Protein AF-F7MCV3-F1 (afdb_monomer_lite)

Radius of gyration: 69.63 Å; chains: 1; bounding box: 134×43×170 Å

Foldseek 3Di:
DVVLVVLVVLLVVLVVQLVVCVVVVVLVSVLVSLQSNLLSCLVNVDDDDPVSLVVSLVSLVVDPQCSLVSQLSSCVNVVVLVSNVVSLVVQCVRDPDLVSVLSSLQSQLSSCVSVVVVVSNVVSVVVSVVSVVVVVVVVVVVVVVVVVVVVVVVVVVVVVVVVVVVVVVVVVVVVVVVVVVVVVVVVVVVVVVVVVVVVVVVVVVVVVVVVVVVVVVVVVVVVVVVVVVVVVVVVVLVVLLVVLVCVLPVDPDDPVVNVVSVVVNVVSVD

Structure (mmCIF, N/CA/C/O backbone):
data_AF-F7MCV3-F1
#
_entry.id   AF-F7MCV3-F1
#
loop_
_atom_site.group_PDB
_atom_site.id
_atom_site.type_symbol
_atom_site.label_atom_id
_atom_site.label_alt_id
_atom_site.label_comp_id
_atom_site.label_asym_id
_atom_site.label_entity_id
_atom_site.label_seq_id
_atom_site.pdbx_PDB_ins_code
_atom_site.Cartn_x
_atom_site.Cartn_y
_atom_site.Cartn_z
_atom_site.occupancy
_atom_site.B_iso_or_equiv
_atom_site.auth_seq_id
_atom_site.auth_comp_id
_atom_site.auth_asym_id
_atom_site.auth_atom_id
_atom_site.pdbx_PDB_model_num
ATOM 1 N N . THR A 1 1 ? -17.888 16.895 4.444 1.00 41.25 1 THR A N 1
ATOM 2 C CA . THR A 1 1 ? -18.968 16.218 3.682 1.00 41.25 1 THR A CA 1
ATOM 3 C C . THR A 1 1 ? -18.469 15.130 2.735 1.00 41.25 1 THR A C 1
ATOM 5 O O . THR A 1 1 ? -19.258 14.260 2.398 1.00 41.25 1 THR A O 1
ATOM 8 N N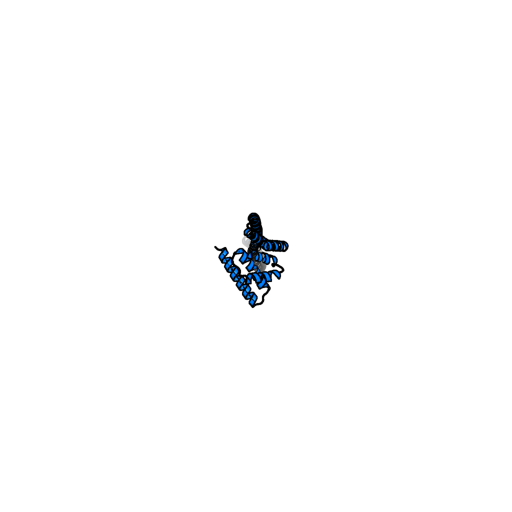 . PHE A 1 2 ? -17.191 15.138 2.318 1.00 34.41 2 PHE A N 1
ATOM 9 C CA . PHE A 1 2 ? -16.607 14.092 1.459 1.00 34.41 2 PHE A CA 1
ATOM 10 C C . PHE A 1 2 ? -16.426 12.753 2.215 1.00 34.41 2 PHE A C 1
ATOM 12 O O . PHE A 1 2 ? -17.011 11.752 1.821 1.00 34.41 2 PHE A O 1
ATOM 19 N N . HIS A 1 3 ? -15.809 12.772 3.407 1.00 59.16 3 HIS A N 1
ATOM 20 C CA . HIS A 1 3 ? -15.569 11.559 4.211 1.00 59.16 3 HIS A CA 1
ATOM 21 C C . HIS A 1 3 ? -16.816 10.757 4.620 1.00 59.16 3 HIS A C 1
ATOM 23 O O . HIS A 1 3 ? -16.761 9.534 4.672 1.00 59.16 3 HIS A O 1
ATOM 29 N N . SER A 1 4 ? -17.955 11.398 4.908 1.00 62.06 4 SER A N 1
ATOM 30 C CA . SER A 1 4 ? -19.142 10.669 5.385 1.00 62.06 4 SER A CA 1
ATOM 31 C C . SER A 1 4 ? -19.803 9.822 4.294 1.00 62.06 4 SER A C 1
ATOM 33 O O . SER A 1 4 ? -20.370 8.775 4.605 1.00 62.06 4 SER A O 1
ATOM 35 N N . LYS A 1 5 ? -19.724 10.259 3.027 1.00 72.12 5 LYS A N 1
ATOM 36 C CA . LYS A 1 5 ? -20.226 9.493 1.876 1.00 72.12 5 LYS A CA 1
ATOM 37 C C . LYS A 1 5 ? -19.338 8.286 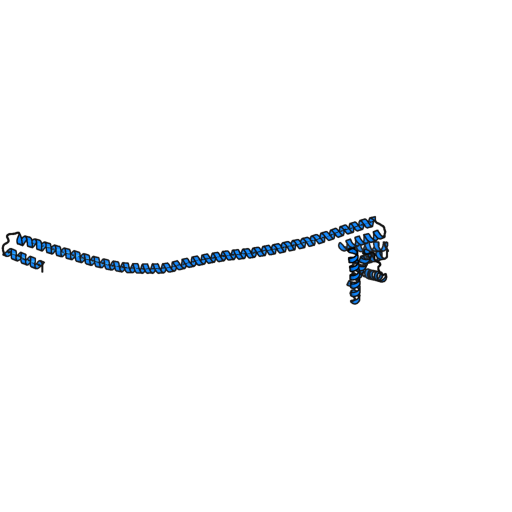1.581 1.00 72.12 5 LYS A C 1
ATOM 39 O O . LYS A 1 5 ? -19.866 7.219 1.277 1.00 72.12 5 LYS A O 1
ATOM 44 N N . ASP A 1 6 ? -18.026 8.442 1.726 1.00 85.50 6 ASP A N 1
ATOM 45 C CA . ASP A 1 6 ? -17.073 7.350 1.515 1.00 85.50 6 ASP A CA 1
ATOM 46 C C . ASP A 1 6 ? -17.206 6.268 2.591 1.00 85.50 6 ASP A C 1
ATOM 48 O O . ASP A 1 6 ? -17.226 5.085 2.263 1.00 85.50 6 ASP A O 1
ATOM 52 N N . ILE A 1 7 ? -17.415 6.656 3.856 1.00 88.56 7 ILE A N 1
ATOM 53 C CA . ILE A 1 7 ? -17.646 5.707 4.958 1.00 88.56 7 ILE A CA 1
ATOM 54 C C . ILE A 1 7 ? -18.958 4.939 4.768 1.00 88.56 7 ILE A C 1
ATOM 56 O O . ILE A 1 7 ? -19.003 3.729 4.958 1.00 88.56 7 ILE A O 1
ATOM 60 N N . GLU A 1 8 ? -20.035 5.612 4.360 1.00 90.19 8 GLU A N 1
ATOM 61 C CA . GLU A 1 8 ? -21.304 4.926 4.101 1.00 90.19 8 GLU A CA 1
ATOM 62 C C . GLU A 1 8 ? -21.187 3.937 2.940 1.00 90.19 8 GLU A C 1
ATOM 64 O O . GLU A 1 8 ? -21.714 2.827 3.008 1.00 90.19 8 GLU A O 1
ATOM 69 N N . LYS A 1 9 ? -20.455 4.315 1.889 1.00 93.19 9 LYS A N 1
ATOM 70 C CA . LYS A 1 9 ? -20.145 3.410 0.787 1.00 93.19 9 LYS A CA 1
ATOM 71 C C . LYS A 1 9 ? -19.307 2.221 1.267 1.00 93.19 9 LYS A C 1
ATOM 73 O O . LYS A 1 9 ? -19.616 1.100 0.881 1.00 93.19 9 LYS A O 1
ATOM 78 N N . ALA A 1 10 ? -18.308 2.444 2.121 1.00 93.25 10 ALA A N 1
ATOM 79 C CA . ALA A 1 10 ? -17.481 1.381 2.689 1.00 93.25 10 ALA A CA 1
ATOM 80 C C . ALA A 1 10 ? -18.310 0.398 3.530 1.00 93.25 10 ALA A C 1
ATOM 82 O O . ALA A 1 10 ? -18.231 -0.803 3.297 1.00 93.25 10 ALA A O 1
ATOM 83 N N . ILE A 1 11 ? -19.176 0.894 4.422 1.00 94.44 11 ILE A N 1
ATOM 84 C CA . ILE A 1 11 ? -20.080 0.049 5.221 1.00 94.44 11 ILE A CA 1
ATOM 85 C C . ILE A 1 11 ? -20.968 -0.801 4.305 1.00 94.44 11 ILE A C 1
ATOM 87 O O . ILE A 1 11 ? -21.092 -2.004 4.518 1.00 94.44 11 ILE A O 1
ATOM 91 N N . ARG A 1 12 ? -21.552 -0.205 3.255 1.00 94.69 12 ARG A N 1
ATOM 92 C CA . ARG A 1 12 ? -22.379 -0.946 2.284 1.00 94.69 12 ARG A CA 1
ATOM 93 C C . ARG A 1 12 ? -21.583 -2.024 1.550 1.00 94.69 12 ARG A C 1
ATOM 95 O O . ARG A 1 12 ? -22.094 -3.121 1.368 1.00 94.69 12 ARG A O 1
ATOM 102 N N . LEU A 1 13 ? -20.355 -1.717 1.130 1.00 96.44 13 LEU A N 1
ATOM 103 C CA . LEU A 1 13 ? -19.490 -2.667 0.430 1.00 96.44 13 LEU A CA 1
ATOM 104 C C . LEU A 1 13 ? -19.082 -3.834 1.331 1.00 96.44 13 LEU A C 1
ATOM 106 O O . LEU A 1 13 ? -19.188 -4.973 0.895 1.00 96.44 13 LEU A O 1
ATOM 110 N N . TYR A 1 14 ? -18.679 -3.574 2.576 1.00 96.00 14 TYR A N 1
ATOM 111 C CA . TYR A 1 14 ? -18.333 -4.643 3.515 1.00 96.00 14 TYR A CA 1
ATOM 112 C C . TYR A 1 14 ? -19.548 -5.453 3.967 1.00 96.00 14 TYR A C 1
ATOM 114 O O . TYR A 1 14 ? -19.422 -6.655 4.154 1.00 96.00 14 TYR A O 1
ATOM 122 N N . SER A 1 15 ? -20.730 -4.839 4.076 1.00 96.25 15 SER A N 1
ATOM 123 C CA . SER A 1 15 ? -21.971 -5.587 4.335 1.00 96.25 15 SER A CA 1
ATOM 124 C C . SER A 1 15 ? -22.292 -6.530 3.172 1.00 96.25 15 SER A C 1
ATOM 126 O O . SER A 1 15 ? -22.523 -7.709 3.388 1.00 96.25 15 SER A O 1
ATOM 128 N N . ALA A 1 16 ? -22.201 -6.048 1.927 1.00 96.81 16 ALA A N 1
ATOM 129 C CA . ALA A 1 16 ? -22.408 -6.892 0.751 1.00 96.81 16 ALA A CA 1
ATOM 130 C C . ALA A 1 16 ? -21.335 -7.988 0.614 1.00 96.81 16 ALA A C 1
ATOM 132 O O . ALA A 1 16 ? -21.636 -9.103 0.198 1.00 96.81 16 ALA A O 1
ATOM 133 N N . ALA A 1 17 ? -20.080 -7.684 0.961 1.00 96.88 17 ALA A N 1
ATOM 134 C CA . ALA A 1 17 ? -19.006 -8.670 0.989 1.00 96.88 17 ALA A CA 1
ATOM 135 C C . ALA A 1 17 ? -19.260 -9.748 2.050 1.00 96.88 17 ALA A C 1
ATOM 137 O O . ALA A 1 17 ? -19.026 -10.918 1.769 1.00 96.88 17 ALA A O 1
ATOM 138 N N . LEU A 1 18 ? -19.774 -9.364 3.222 1.00 96.81 18 LEU A N 1
ATOM 139 C CA . LEU A 1 18 ? -20.174 -10.289 4.279 1.00 96.81 18 LEU A CA 1
ATOM 140 C C . LEU A 1 18 ? -21.314 -11.205 3.819 1.00 96.81 18 LEU A C 1
ATOM 142 O O . LEU A 1 18 ? -21.199 -12.416 3.974 1.00 96.81 18 LEU A O 1
ATOM 146 N N . ASP A 1 19 ? -22.353 -10.651 3.187 1.00 96.75 19 ASP A N 1
ATOM 147 C CA . ASP A 1 19 ? -23.485 -11.429 2.665 1.00 96.75 19 ASP A CA 1
ATOM 148 C C . ASP A 1 19 ? -23.027 -12.465 1.619 1.00 96.75 19 ASP A C 1
ATOM 150 O O . ASP A 1 19 ? -23.405 -13.636 1.674 1.00 96.75 19 ASP A O 1
ATOM 154 N N . LEU A 1 20 ? -22.152 -12.061 0.689 1.00 96.69 20 LEU A N 1
ATOM 155 C CA . LEU A 1 20 ? -21.561 -12.965 -0.308 1.00 96.69 20 LEU A CA 1
ATOM 156 C C . LEU A 1 20 ? -20.633 -14.007 0.328 1.00 96.69 20 LEU A C 1
ATOM 158 O O . LEU A 1 20 ? -20.558 -15.150 -0.126 1.00 96.69 20 LEU A O 1
ATOM 162 N N . ALA A 1 21 ? -19.892 -13.616 1.364 1.00 96.12 21 ALA A N 1
ATOM 163 C CA . ALA A 1 21 ? -19.017 -14.527 2.086 1.00 96.12 21 ALA A CA 1
ATOM 164 C C . ALA A 1 21 ? -19.822 -15.605 2.819 1.00 96.12 21 ALA A C 1
ATOM 166 O O . ALA A 1 21 ? -19.400 -16.761 2.827 1.00 96.12 21 ALA A O 1
ATOM 167 N N . ASP A 1 22 ? -20.985 -15.247 3.363 1.00 95.38 22 ASP A N 1
ATOM 168 C CA . ASP A 1 22 ? -21.930 -16.182 3.973 1.00 95.38 22 ASP A CA 1
ATOM 169 C C . ASP A 1 22 ? -22.506 -17.158 2.951 1.00 95.38 22 ASP A C 1
ATOM 171 O O . ASP A 1 22 ? -22.494 -18.367 3.184 1.00 95.38 22 ASP A O 1
ATOM 175 N N . GLU A 1 23 ? -22.933 -16.665 1.785 1.00 96.50 23 GLU A N 1
ATOM 176 C CA . GLU A 1 23 ? -23.452 -17.511 0.702 1.00 96.50 23 GLU A CA 1
ATOM 177 C C . GLU A 1 23 ? -22.428 -18.569 0.254 1.00 96.50 23 GLU A C 1
ATOM 179 O O . GLU A 1 23 ? -22.771 -19.724 -0.010 1.00 96.50 23 GLU A O 1
ATOM 184 N N . HIS A 1 24 ? -21.148 -18.196 0.221 1.00 95.69 24 HIS A N 1
ATOM 185 C CA . HIS A 1 24 ? -20.058 -19.075 -0.197 1.00 95.69 24 HIS A CA 1
ATOM 186 C C . HIS A 1 24 ? -19.326 -19.782 0.954 1.00 95.69 24 HIS A C 1
ATOM 188 O O . HIS A 1 24 ? -18.362 -20.504 0.691 1.00 95.69 24 HIS A O 1
ATOM 194 N N . ASN A 1 25 ? -19.764 -19.617 2.208 1.00 93.50 25 ASN A N 1
ATOM 195 C CA . ASN A 1 25 ? -19.093 -20.135 3.411 1.00 93.50 25 ASN A CA 1
ATOM 196 C C . ASN A 1 25 ? -17.587 -19.790 3.472 1.00 93.50 25 ASN A C 1
ATOM 198 O O . ASN A 1 25 ? -16.756 -20.606 3.877 1.00 93.50 25 ASN A O 1
ATOM 202 N N . ASN A 1 26 ? -17.212 -18.582 3.048 1.00 93.38 26 ASN A N 1
ATOM 203 C CA . ASN A 1 26 ? -15.827 -18.123 3.052 1.00 93.38 26 ASN A CA 1
ATOM 204 C C . ASN A 1 26 ? -15.468 -17.499 4.408 1.00 93.38 26 ASN A C 1
ATOM 206 O O . ASN A 1 26 ? -15.575 -16.288 4.593 1.00 93.38 26 ASN A O 1
ATOM 210 N N . SER A 1 27 ? -15.012 -18.330 5.349 1.00 90.06 27 SER A N 1
ATOM 211 C CA . SER A 1 27 ? -14.717 -17.921 6.731 1.00 90.06 27 SER A CA 1
ATOM 212 C C . SER A 1 27 ? -13.731 -16.755 6.840 1.00 90.06 27 SER A C 1
ATOM 214 O O . SER A 1 27 ? -13.950 -15.859 7.646 1.00 90.06 27 SER A O 1
ATOM 216 N N . ASN A 1 28 ? -12.696 -16.717 5.996 1.00 89.69 28 ASN A N 1
ATOM 217 C CA . ASN A 1 28 ? -11.707 -15.636 6.014 1.00 89.69 28 ASN A CA 1
ATOM 218 C C . ASN A 1 28 ? -12.333 -14.298 5.581 1.00 89.69 28 ASN A C 1
ATOM 220 O O . ASN A 1 28 ? -12.130 -13.263 6.209 1.00 89.69 28 ASN A O 1
ATOM 224 N N . LEU A 1 29 ? -13.154 -14.307 4.525 1.00 91.44 29 LEU A N 1
ATOM 225 C CA . LEU A 1 29 ? -13.823 -13.085 4.075 1.00 91.44 29 LEU A CA 1
ATOM 226 C C . LEU A 1 29 ? -14.896 -12.615 5.070 1.00 91.44 29 LEU A C 1
ATOM 228 O O . LEU A 1 29 ? -15.079 -11.407 5.223 1.00 91.44 29 LEU A O 1
ATOM 232 N N . ILE A 1 30 ? -15.566 -13.545 5.763 1.00 93.38 30 ILE A N 1
ATOM 233 C CA . ILE A 1 30 ? -16.483 -13.232 6.870 1.00 93.38 30 ILE A CA 1
ATOM 234 C C . ILE A 1 30 ? -15.724 -12.486 7.971 1.00 93.38 30 ILE A C 1
ATOM 236 O O . ILE A 1 30 ? -16.127 -11.389 8.350 1.00 93.38 30 ILE A O 1
ATOM 240 N N . GLU A 1 31 ? -14.610 -13.046 8.440 1.00 91.19 31 GLU A N 1
ATOM 241 C CA . GLU A 1 31 ? -13.777 -12.480 9.504 1.00 91.19 31 GLU A CA 1
ATOM 242 C C . GLU A 1 31 ? -13.277 -11.076 9.145 1.00 91.19 31 GLU A C 1
ATOM 244 O O . GLU A 1 31 ? -13.555 -10.114 9.861 1.00 91.19 31 GLU A O 1
ATOM 249 N N . VAL A 1 32 ? -12.659 -10.922 7.969 1.00 91.00 32 VAL A N 1
ATOM 250 C CA . VAL A 1 32 ? -12.167 -9.624 7.480 1.00 91.00 32 VAL A CA 1
ATOM 251 C C . VAL A 1 32 ? -13.298 -8.600 7.354 1.00 91.00 32 VAL A C 1
ATOM 253 O O . VAL A 1 32 ? -13.118 -7.431 7.705 1.00 91.00 32 VAL A O 1
ATOM 256 N N . SER A 1 33 ? -14.470 -9.003 6.860 1.00 94.25 33 SER A N 1
ATOM 257 C CA . SER A 1 33 ? -15.604 -8.084 6.698 1.00 94.25 33 SER A CA 1
ATOM 258 C C . SER A 1 33 ? -16.173 -7.644 8.048 1.00 94.25 33 SER A C 1
ATOM 260 O O . SER A 1 33 ? -16.463 -6.462 8.224 1.00 94.25 33 SER A O 1
ATOM 262 N N . LEU A 1 34 ? -16.294 -8.559 9.015 1.00 95.19 34 LEU A N 1
ATOM 263 C CA . LEU A 1 34 ? -16.781 -8.261 10.365 1.00 95.19 34 LEU A CA 1
ATOM 264 C C . LEU A 1 34 ? -15.831 -7.322 11.121 1.00 95.19 34 LEU A C 1
ATOM 266 O O . LEU A 1 34 ? -16.300 -6.344 11.708 1.00 95.19 34 LEU A O 1
ATOM 270 N N . THR A 1 35 ? -14.521 -7.570 11.052 1.00 92.69 35 THR A N 1
ATOM 271 C CA . THR A 1 35 ? -13.490 -6.705 11.646 1.00 92.69 35 THR A CA 1
ATOM 272 C C . THR A 1 35 ? -13.563 -5.291 11.072 1.00 92.69 35 THR A C 1
ATOM 274 O O . THR A 1 35 ? -13.736 -4.328 11.815 1.00 92.69 35 THR A O 1
ATOM 277 N N . ASN A 1 36 ? -13.570 -5.152 9.741 1.00 92.94 36 ASN A N 1
ATOM 278 C CA . ASN A 1 36 ? -13.662 -3.839 9.094 1.00 92.94 36 ASN A CA 1
ATOM 279 C C . ASN A 1 36 ? -14.980 -3.108 9.398 1.00 92.94 36 ASN A C 1
ATOM 281 O O . ASN A 1 36 ? -14.998 -1.884 9.551 1.00 92.94 36 ASN A O 1
ATOM 285 N N . LEU A 1 37 ? -16.102 -3.832 9.488 1.00 95.19 37 LEU A N 1
ATOM 286 C CA . LEU A 1 37 ? -17.380 -3.238 9.878 1.00 95.19 37 LEU A CA 1
ATOM 287 C C . LEU A 1 37 ? -17.308 -2.665 11.296 1.00 95.19 37 LEU A C 1
ATOM 289 O O . LEU A 1 37 ? -17.772 -1.542 11.497 1.00 95.19 37 LEU A O 1
ATOM 293 N N . ALA A 1 38 ? -16.704 -3.379 12.251 1.00 94.00 38 ALA A N 1
ATOM 294 C CA . ALA A 1 38 ? -16.538 -2.900 13.625 1.00 94.00 38 ALA A CA 1
ATOM 295 C C . ALA A 1 38 ? -15.838 -1.532 13.664 1.00 94.00 38 ALA A C 1
ATOM 297 O O . ALA A 1 38 ? -16.396 -0.565 14.198 1.00 94.00 38 ALA A O 1
ATOM 298 N N . SER A 1 39 ? -14.687 -1.418 13.000 1.00 91.75 39 SER A N 1
ATOM 299 C CA . SER A 1 39 ? -13.895 -0.186 12.950 1.00 91.75 39 SER A CA 1
ATOM 300 C C . SER A 1 39 ? -14.646 0.945 12.240 1.00 91.75 39 SER A C 1
ATOM 302 O O . SER A 1 39 ? -14.702 2.078 12.724 1.00 91.75 39 SER A O 1
ATOM 304 N N . LEU A 1 40 ? -15.346 0.655 11.136 1.00 92.94 40 LEU A N 1
ATOM 305 C CA . LEU A 1 40 ? -16.172 1.652 10.442 1.00 92.94 40 LEU A CA 1
ATOM 306 C C . LEU A 1 40 ? -17.340 2.159 11.300 1.00 92.94 40 LEU A C 1
ATOM 308 O O . LEU A 1 40 ? -17.676 3.349 11.239 1.00 92.94 40 LEU A O 1
ATOM 312 N N . TYR A 1 41 ? -17.969 1.302 12.105 1.00 93.62 41 TYR A N 1
ATOM 313 C CA . TYR A 1 41 ? -19.027 1.721 13.027 1.00 93.62 41 TYR A CA 1
ATOM 314 C C . TYR A 1 41 ? -18.485 2.600 14.160 1.00 93.62 41 TYR A C 1
ATOM 316 O O . TYR A 1 41 ? -19.113 3.618 14.468 1.00 93.62 41 TYR A O 1
ATOM 324 N N . VAL A 1 42 ? -17.299 2.292 14.700 1.00 91.56 42 VAL A N 1
ATOM 325 C CA . VAL A 1 42 ? -16.602 3.149 15.678 1.00 91.56 42 VAL A CA 1
ATOM 326 C C . VAL A 1 42 ? -16.342 4.538 15.091 1.00 91.56 42 VAL A C 1
ATOM 328 O O . VAL A 1 42 ? -16.749 5.550 15.666 1.00 91.56 42 VAL A O 1
ATOM 331 N N . ILE A 1 43 ? -15.726 4.597 13.907 1.00 88.31 43 ILE A N 1
ATOM 332 C CA . ILE A 1 43 ? -15.334 5.857 13.257 1.00 88.31 43 ILE A CA 1
ATOM 333 C C . ILE A 1 43 ? -16.561 6.685 12.864 1.00 88.31 43 ILE A C 1
ATOM 335 O O . ILE A 1 43 ? -16.591 7.905 13.043 1.00 88.31 43 ILE A O 1
ATOM 339 N N . SER A 1 44 ? -17.587 6.031 12.317 1.00 88.94 44 SER A N 1
ATOM 340 C CA . SER A 1 44 ? -18.794 6.708 11.837 1.00 88.94 44 SER A CA 1
ATOM 341 C C . SER A 1 44 ? -19.733 7.160 12.954 1.00 88.94 44 SER A C 1
ATOM 343 O O . SER A 1 44 ? -20.610 7.987 12.690 1.00 88.94 44 SER A O 1
ATOM 345 N N . LYS A 1 45 ? -19.573 6.624 14.175 1.00 85.50 45 LYS A N 1
ATOM 346 C CA . LYS A 1 45 ? -20.481 6.818 15.320 1.00 85.50 45 LYS A CA 1
ATOM 347 C C . LYS A 1 45 ? -21.942 6.504 14.980 1.00 85.50 45 LYS A C 1
ATOM 349 O O . LYS A 1 45 ? -22.866 7.116 15.519 1.00 85.50 45 LYS A O 1
ATOM 354 N N . ARG A 1 46 ? -22.160 5.586 14.036 1.00 87.44 46 ARG A N 1
ATOM 355 C CA . ARG A 1 46 ? -23.495 5.150 13.620 1.00 87.44 46 ARG A CA 1
ATOM 356 C C . ARG A 1 46 ? -23.991 4.037 14.532 1.00 87.44 46 ARG A C 1
ATOM 358 O O . ARG A 1 46 ? -23.213 3.278 15.097 1.00 87.44 46 ARG A O 1
ATOM 365 N N . HIS A 1 47 ? -25.310 3.924 14.628 1.00 89.31 47 HIS A N 1
ATOM 366 C CA . HIS A 1 47 ? -25.941 2.818 15.331 1.00 89.31 47 HIS A CA 1
ATOM 367 C C . HIS A 1 47 ? -25.673 1.495 14.597 1.00 89.31 47 HIS A C 1
ATOM 369 O O . HIS A 1 47 ? -25.967 1.379 13.404 1.00 89.31 47 HIS A O 1
ATOM 375 N N . ILE A 1 48 ? -25.162 0.504 15.325 1.00 93.00 48 ILE A N 1
ATOM 376 C CA . ILE A 1 48 ? -24.972 -0.877 14.871 1.00 93.00 48 ILE A CA 1
ATOM 377 C C . ILE A 1 48 ? -26.072 -1.765 15.470 1.00 93.00 48 ILE A C 1
ATOM 379 O O . ILE A 1 48 ? -26.507 -1.534 16.597 1.00 93.00 48 ILE A O 1
ATOM 383 N N . SER A 1 49 ? -26.573 -2.754 14.726 1.00 93.69 49 SER A N 1
ATOM 384 C CA . SER A 1 49 ? -27.555 -3.695 15.277 1.00 93.69 49 SER A CA 1
ATOM 385 C C . SER A 1 49 ? -26.903 -4.620 16.313 1.00 93.69 49 SER A C 1
ATOM 387 O O . SER A 1 49 ? -25.751 -5.022 16.163 1.00 93.69 49 SER A O 1
ATOM 389 N N . ASN A 1 50 ? -27.653 -4.986 17.359 1.00 94.31 50 ASN A N 1
ATOM 390 C CA . ASN A 1 50 ? -27.154 -5.886 18.408 1.00 94.31 50 ASN A CA 1
ATOM 391 C C . ASN A 1 50 ? -26.754 -7.263 17.860 1.00 94.31 50 ASN A C 1
ATOM 393 O O . ASN A 1 50 ? -25.779 -7.837 18.331 1.00 94.31 50 ASN A O 1
ATOM 397 N N . ASP A 1 51 ? -27.484 -7.761 16.860 1.00 94.75 51 ASP A N 1
ATOM 398 C CA . ASP A 1 51 ? -27.193 -9.025 16.179 1.00 94.75 51 ASP A CA 1
ATOM 399 C C . ASP A 1 51 ? -25.827 -8.988 15.474 1.00 94.75 51 ASP A C 1
ATOM 401 O O . ASP A 1 51 ? -24.954 -9.810 15.754 1.00 94.75 51 ASP A O 1
ATOM 405 N N . LEU A 1 52 ? -25.586 -7.952 14.659 1.00 95.31 52 LEU A N 1
ATOM 406 C CA . LEU A 1 52 ? -24.301 -7.764 13.988 1.00 95.31 52 LEU A CA 1
ATOM 407 C C . LEU A 1 52 ? -23.171 -7.580 15.006 1.00 95.31 52 LEU A C 1
ATOM 409 O O . LEU A 1 52 ? -22.114 -8.186 14.868 1.00 95.31 52 LEU A O 1
ATOM 413 N N . LEU A 1 53 ? -23.398 -6.794 16.059 1.00 95.88 53 LEU A N 1
ATOM 414 C CA . LEU A 1 53 ? -22.403 -6.569 17.105 1.00 95.88 53 LEU A CA 1
ATOM 415 C C . LEU A 1 53 ? -22.035 -7.862 17.852 1.00 95.88 53 LEU A C 1
ATOM 417 O O . LEU A 1 53 ? -20.861 -8.094 18.137 1.00 95.88 53 LEU A O 1
ATOM 421 N N . GLN A 1 54 ? -23.017 -8.718 18.150 1.00 95.94 54 GLN A N 1
ATOM 422 C CA . GLN A 1 54 ? -22.786 -10.023 18.773 1.00 95.94 54 GLN A CA 1
ATOM 423 C C . GLN A 1 54 ? -22.030 -10.968 17.836 1.00 95.94 54 GLN A C 1
ATOM 425 O O . GLN A 1 54 ? -21.133 -11.690 18.273 1.00 95.94 54 GLN A O 1
ATOM 430 N N . ARG A 1 55 ? -22.364 -10.947 16.544 1.00 95.38 55 ARG A N 1
ATOM 431 C CA . ARG A 1 55 ? -21.685 -11.745 15.525 1.00 95.38 55 ARG A CA 1
ATOM 432 C C . ARG A 1 55 ? -20.217 -11.343 15.362 1.00 95.38 55 ARG A C 1
ATOM 434 O O . ARG A 1 55 ? -19.353 -12.217 15.345 1.00 95.38 55 ARG A O 1
ATOM 441 N N . ILE A 1 56 ? -19.936 -10.039 15.307 1.00 95.38 56 ILE A N 1
ATOM 442 C CA . ILE A 1 56 ? -18.570 -9.495 15.286 1.00 95.38 56 ILE A CA 1
ATOM 443 C C . ILE A 1 56 ? -17.803 -9.964 16.528 1.00 95.38 56 ILE A C 1
ATOM 445 O O . ILE A 1 56 ? -16.692 -10.470 16.410 1.00 95.38 56 ILE A O 1
ATOM 449 N N . GLU A 1 57 ? -18.399 -9.850 17.718 1.00 95.12 57 GLU A N 1
ATOM 450 C CA . GLU A 1 57 ? -17.750 -10.275 18.961 1.00 95.12 57 GLU A CA 1
ATOM 451 C C . GLU A 1 57 ? -17.411 -11.770 18.970 1.00 95.12 57 GLU A C 1
ATOM 453 O O . GLU A 1 57 ? -16.331 -12.155 19.416 1.00 95.12 57 GLU A O 1
ATOM 458 N N . LEU A 1 58 ? -18.322 -12.620 18.489 1.00 93.62 58 LEU A N 1
ATOM 459 C CA . LEU A 1 58 ? -18.091 -14.061 18.421 1.00 93.62 58 LEU A CA 1
ATOM 460 C C . LEU A 1 58 ? -16.946 -14.396 17.457 1.00 93.62 58 LEU A C 1
ATOM 462 O O . LEU A 1 58 ? -16.089 -15.205 17.807 1.00 93.62 58 LEU A O 1
ATOM 466 N N . SER A 1 59 ? -16.918 -13.742 16.292 1.00 92.12 59 SER A N 1
ATOM 467 C CA . SER A 1 59 ? -15.838 -13.879 15.307 1.00 92.12 59 SER A CA 1
ATOM 468 C C . SER A 1 59 ? -14.495 -13.452 15.900 1.00 92.12 59 SER A C 1
ATOM 470 O O . SER A 1 59 ? -13.520 -14.192 15.832 1.00 92.12 59 SER A O 1
ATOM 472 N N . ALA A 1 60 ? -14.457 -12.304 16.577 1.00 92.06 60 ALA A N 1
ATOM 473 C CA . ALA A 1 60 ? -13.239 -11.744 17.156 1.00 92.06 60 ALA A CA 1
ATOM 474 C C . ALA A 1 60 ? -12.607 -12.618 18.251 1.00 92.06 60 ALA A C 1
ATOM 476 O O . ALA A 1 60 ? -11.403 -12.573 18.468 1.00 92.06 60 ALA A O 1
ATOM 477 N N . ARG A 1 61 ? -13.406 -13.422 18.964 1.00 87.44 61 ARG A N 1
ATOM 478 C CA . ARG A 1 61 ? -12.892 -14.366 19.975 1.00 87.44 61 ARG A CA 1
ATOM 479 C C . ARG A 1 61 ? -12.222 -15.598 19.362 1.00 87.44 61 ARG A C 1
ATOM 481 O O . ARG A 1 61 ? -11.535 -16.318 20.082 1.00 87.44 61 ARG A O 1
ATOM 488 N N . GLN A 1 62 ? -12.482 -15.870 18.087 1.00 78.81 62 GLN A N 1
ATOM 489 C CA . GLN A 1 62 ? -11.897 -16.982 17.335 1.00 78.81 62 GLN A CA 1
ATOM 490 C C . GLN A 1 62 ? -10.697 -16.526 16.492 1.00 78.81 62 GLN A C 1
ATOM 492 O O . GLN A 1 62 ? -9.812 -17.333 16.219 1.00 78.81 62 GLN A O 1
ATOM 497 N N . ASP A 1 63 ? -10.660 -15.243 16.132 1.00 72.69 63 ASP A N 1
ATOM 498 C CA . ASP A 1 63 ? -9.578 -14.590 15.396 1.00 72.69 63 ASP A CA 1
ATOM 499 C C . ASP A 1 63 ? -8.298 -14.485 16.246 1.00 72.69 63 ASP A C 1
ATOM 501 O O . ASP A 1 63 ? -8.279 -13.905 17.336 1.00 72.69 63 ASP A O 1
ATOM 505 N N . THR A 1 64 ? -7.201 -15.041 15.732 1.00 68.00 64 THR A N 1
ATOM 506 C CA . THR A 1 64 ? -5.885 -15.016 16.390 1.00 68.00 64 THR A CA 1
ATOM 507 C C . THR A 1 64 ? -5.006 -13.832 15.988 1.00 68.00 64 THR A C 1
ATOM 509 O O . THR A 1 64 ? -3.996 -13.587 16.645 1.00 68.00 64 THR A O 1
ATOM 512 N N . VAL A 1 65 ? -5.340 -13.132 14.902 1.00 69.31 65 VAL A N 1
ATOM 513 C CA . VAL A 1 65 ? -4.525 -12.067 14.301 1.00 69.31 65 VAL A CA 1
ATOM 514 C C . VAL A 1 65 ? -5.064 -10.687 14.684 1.00 69.31 65 VAL A C 1
ATOM 516 O O . VAL A 1 65 ? -4.325 -9.893 15.263 1.00 69.31 65 VAL A O 1
ATOM 519 N N . TYR A 1 66 ? -6.351 -10.416 14.443 1.00 83.19 66 TYR A N 1
ATOM 520 C CA . TYR A 1 66 ? -6.987 -9.115 14.703 1.00 83.19 66 TYR A CA 1
ATOM 521 C C . TYR A 1 66 ? -8.061 -9.171 15.797 1.00 83.19 66 TYR A C 1
ATOM 523 O O . TYR A 1 66 ? -8.715 -8.164 16.087 1.00 83.19 66 TYR A O 1
ATOM 531 N N . GLY A 1 67 ? -8.204 -10.307 16.485 1.00 90.38 67 GLY A N 1
ATOM 532 C CA . GLY A 1 67 ? -9.234 -10.510 17.504 1.00 90.38 67 GLY A CA 1
ATOM 533 C C . GLY A 1 67 ? -9.248 -9.428 18.589 1.00 90.38 67 GLY A C 1
ATOM 534 O O . GLY A 1 67 ? -10.305 -8.891 18.921 1.00 90.38 67 GLY A O 1
ATOM 535 N N . TYR A 1 68 ? -8.080 -9.014 19.097 1.00 93.50 68 TYR A N 1
ATOM 536 C CA . TYR A 1 68 ? -7.999 -7.949 20.109 1.00 93.50 68 TYR A CA 1
ATOM 537 C C . TYR A 1 68 ? -8.348 -6.555 19.574 1.00 93.50 68 TYR A C 1
ATOM 539 O O . TYR A 1 68 ? -8.945 -5.766 20.310 1.00 93.50 68 TYR A O 1
ATOM 547 N N . HIS A 1 69 ? -8.026 -6.250 18.313 1.00 92.44 69 HIS A N 1
ATOM 548 C CA . HIS A 1 69 ? -8.454 -5.000 17.666 1.00 92.44 69 HIS A CA 1
ATOM 549 C C . HIS A 1 69 ? -9.978 -4.946 17.609 1.00 92.44 69 HIS A C 1
ATOM 551 O O . HIS A 1 69 ? -10.603 -4.036 18.152 1.00 92.44 69 HIS A O 1
ATOM 557 N N . THR A 1 70 ? -10.587 -6.003 17.084 1.00 94.00 70 THR A N 1
ATOM 558 C CA . THR A 1 70 ? -12.039 -6.093 16.941 1.00 94.00 70 THR A CA 1
ATOM 559 C C . THR A 1 70 ? -12.754 -6.080 18.294 1.00 94.00 70 THR A C 1
ATOM 561 O O . THR A 1 70 ? -13.765 -5.401 18.458 1.00 94.00 70 THR A O 1
ATOM 564 N N . LEU A 1 71 ? -12.223 -6.767 19.313 1.00 95.81 71 LEU A N 1
ATOM 565 C CA . LEU A 1 71 ? -12.779 -6.733 20.673 1.00 95.81 71 LEU A CA 1
ATOM 566 C C . LEU A 1 71 ? -12.672 -5.348 21.325 1.00 95.81 71 LEU A C 1
ATOM 568 O O . LEU A 1 71 ? -13.546 -4.982 22.119 1.00 95.81 71 LEU A O 1
ATOM 572 N N . THR A 1 72 ? -11.643 -4.571 20.979 1.00 95.56 72 THR A N 1
ATOM 573 C CA . THR A 1 72 ? -11.516 -3.166 21.391 1.00 95.56 72 THR A CA 1
ATOM 574 C C . THR A 1 72 ? -12.663 -2.343 20.811 1.00 95.56 72 THR A C 1
ATOM 576 O O . THR A 1 72 ? -13.388 -1.689 21.566 1.00 95.56 72 THR A O 1
ATOM 579 N N . ASP A 1 73 ? -12.886 -2.445 19.499 1.00 95.00 73 ASP A N 1
ATOM 580 C CA . ASP A 1 73 ? -13.944 -1.721 18.789 1.00 95.00 73 ASP A CA 1
ATOM 581 C C . ASP A 1 73 ? -15.341 -2.128 19.270 1.00 95.00 73 ASP A C 1
ATOM 583 O O . ASP A 1 73 ? -16.171 -1.276 19.586 1.00 95.00 73 ASP A O 1
ATOM 587 N N . VAL A 1 74 ? -15.593 -3.430 19.430 1.00 95.94 74 VAL A N 1
ATOM 588 C CA . VAL A 1 74 ? -16.849 -3.953 19.990 1.00 95.94 74 VAL A CA 1
ATOM 589 C C . VAL A 1 74 ? -17.090 -3.411 21.398 1.00 95.94 74 VAL A C 1
ATOM 591 O O . VAL A 1 74 ? -18.201 -2.983 21.715 1.00 95.94 74 VAL A O 1
ATOM 594 N N . SER A 1 75 ? -16.067 -3.412 22.255 1.00 95.88 75 SER A N 1
ATOM 595 C CA . SER A 1 75 ? -16.187 -2.898 23.625 1.00 95.88 75 SER A CA 1
ATOM 596 C C . SER A 1 75 ? -16.486 -1.401 23.636 1.00 95.88 75 SER A C 1
ATOM 598 O O . SER A 1 75 ? -17.314 -0.942 24.424 1.00 95.88 75 SER A O 1
ATOM 600 N N . LEU A 1 76 ? -15.869 -0.644 22.727 1.00 94.50 76 LEU A N 1
ATOM 601 C CA . LEU A 1 76 ? -16.117 0.782 22.559 1.00 94.50 76 LEU A CA 1
ATOM 602 C C . LEU A 1 76 ? -17.547 1.062 22.065 1.00 94.50 76 LEU A C 1
ATOM 604 O O . LEU A 1 76 ? -18.231 1.916 22.637 1.00 94.50 76 LEU A O 1
ATOM 608 N N . LEU A 1 77 ? -18.033 0.296 21.081 1.00 94.19 77 LEU A N 1
ATOM 609 C CA . LEU A 1 77 ? -19.411 0.366 20.572 1.00 94.19 77 LEU A CA 1
ATOM 610 C C . LEU A 1 77 ? -20.450 0.045 21.656 1.00 94.19 77 LEU A C 1
ATOM 612 O O . LEU A 1 77 ? -21.518 0.654 21.684 1.00 94.19 77 LEU A O 1
ATOM 616 N N . LYS A 1 78 ? -20.125 -0.859 22.588 1.00 94.69 78 LYS A N 1
ATOM 617 C CA . LYS A 1 78 ? -20.948 -1.164 23.774 1.00 94.69 78 LYS A CA 1
ATOM 618 C C . LYS A 1 78 ? -20.810 -0.144 24.906 1.00 94.69 78 LYS A C 1
ATOM 620 O O . LYS A 1 78 ? -21.469 -0.291 25.931 1.00 94.69 78 LYS A O 1
ATOM 625 N N . ASN A 1 79 ? -19.965 0.876 24.749 1.00 93.56 79 ASN A N 1
ATOM 626 C CA . ASN A 1 79 ? -19.631 1.847 25.792 1.00 93.56 79 ASN A CA 1
ATOM 627 C C . ASN A 1 79 ? -18.996 1.210 27.053 1.00 93.56 79 ASN A C 1
ATOM 629 O O . ASN A 1 79 ? -19.106 1.737 28.159 1.00 93.56 79 ASN A O 1
ATOM 633 N N . HIS A 1 80 ? -18.300 0.082 26.896 1.00 95.88 80 HIS A N 1
ATOM 634 C CA . HIS A 1 80 ? -17.534 -0.583 27.951 1.00 95.88 80 HIS A CA 1
ATOM 635 C C . HIS A 1 80 ? -16.076 -0.110 27.916 1.00 95.88 80 HIS A C 1
ATOM 637 O O . HIS A 1 80 ? -15.184 -0.806 27.430 1.00 95.88 80 HIS A O 1
ATOM 643 N N . ILE A 1 81 ? -15.838 1.102 28.421 1.00 96.44 81 ILE A N 1
ATOM 644 C CA . ILE A 1 81 ? -14.544 1.795 28.312 1.00 96.44 81 ILE A CA 1
ATOM 645 C C . ILE A 1 81 ? -13.387 1.002 28.932 1.00 96.44 81 ILE A C 1
ATOM 647 O O . ILE A 1 81 ? -12.317 0.927 28.331 1.00 96.44 81 ILE A O 1
ATOM 651 N N . ASP A 1 82 ? -13.584 0.376 30.093 1.00 96.50 82 ASP A N 1
ATOM 652 C CA . ASP A 1 82 ? -12.512 -0.375 30.758 1.00 96.50 82 ASP A CA 1
ATOM 653 C C . ASP A 1 82 ? -12.123 -1.636 29.975 1.00 96.50 82 ASP A C 1
ATOM 655 O O . ASP A 1 82 ? -10.937 -1.925 29.814 1.00 96.50 82 ASP A O 1
ATOM 659 N N . SER A 1 83 ? -13.105 -2.341 29.405 1.00 96.25 83 SER A N 1
ATOM 660 C CA . SER A 1 83 ? -12.857 -3.475 28.507 1.00 96.25 83 SER A CA 1
ATOM 661 C C . SER A 1 83 ? -12.172 -3.032 27.218 1.00 96.25 83 SER A C 1
ATOM 663 O O . SER A 1 83 ? -11.234 -3.687 26.774 1.00 96.25 83 SER A O 1
ATOM 665 N N . ALA A 1 84 ? -12.583 -1.895 26.648 1.00 96.94 84 ALA A N 1
ATOM 666 C CA . ALA A 1 84 ? -11.943 -1.337 25.462 1.00 96.94 84 ALA A CA 1
ATOM 667 C C . ALA A 1 84 ? -10.470 -0.999 25.736 1.00 96.94 84 ALA A C 1
ATOM 669 O O . ALA A 1 84 ? -9.603 -1.390 24.966 1.00 96.94 84 ALA A O 1
ATOM 670 N N . ARG A 1 85 ? -10.155 -0.356 26.870 1.00 97.19 85 ARG A N 1
ATOM 671 C CA . ARG A 1 85 ? -8.761 -0.100 27.279 1.00 97.19 85 ARG A CA 1
ATOM 672 C C . ARG A 1 85 ? -7.966 -1.388 27.474 1.00 97.19 85 ARG A C 1
ATOM 674 O O . ARG A 1 85 ? -6.820 -1.459 27.050 1.00 97.19 85 ARG A O 1
ATOM 681 N N . TYR A 1 86 ? -8.562 -2.398 28.101 1.00 96.50 86 TYR A N 1
ATOM 682 C CA . TYR A 1 86 ? -7.909 -3.687 28.312 1.00 96.50 86 TYR A CA 1
ATOM 683 C C . TYR A 1 86 ? -7.534 -4.367 26.987 1.00 96.50 86 TYR A C 1
ATOM 685 O O . TYR A 1 86 ? -6.373 -4.727 26.788 1.00 96.50 86 TYR A O 1
ATOM 693 N N . TYR A 1 87 ? -8.487 -4.494 26.059 1.00 95.94 87 TYR A N 1
ATOM 694 C CA . TYR A 1 87 ? -8.226 -5.100 24.753 1.00 95.94 87 TYR A CA 1
ATOM 695 C C . TYR A 1 87 ? -7.298 -4.253 23.883 1.00 95.94 87 TYR A C 1
ATOM 697 O O . TYR A 1 87 ? -6.469 -4.819 23.175 1.00 95.94 87 TYR A O 1
ATOM 705 N N . LEU A 1 88 ? -7.352 -2.924 24.001 1.00 95.88 88 LEU A N 1
ATOM 706 C CA . LEU A 1 88 ? -6.433 -2.017 23.319 1.00 95.88 88 LEU A CA 1
ATOM 707 C C . LEU A 1 88 ? -4.978 -2.298 23.717 1.00 95.88 88 LEU A C 1
ATOM 709 O O . LEU A 1 88 ? -4.103 -2.363 22.856 1.00 95.88 88 LEU A O 1
ATOM 713 N N . GLU A 1 89 ? -4.702 -2.459 25.012 1.00 95.19 89 GLU A N 1
ATOM 714 C CA . GLU A 1 89 ? -3.345 -2.751 25.484 1.00 95.19 89 GLU A CA 1
ATOM 715 C C . GLU A 1 89 ? -2.878 -4.147 25.051 1.00 95.19 89 GLU A C 1
ATOM 717 O O . GLU A 1 89 ? -1.724 -4.308 24.648 1.00 95.19 89 GLU A O 1
ATOM 722 N N . LEU A 1 90 ? -3.776 -5.139 25.029 1.00 94.19 90 LEU A N 1
ATOM 723 C CA . LEU A 1 90 ? -3.472 -6.448 24.446 1.00 94.19 90 LEU A CA 1
ATOM 724 C C . LEU A 1 90 ? -3.161 -6.347 22.948 1.00 94.19 90 LEU A C 1
ATOM 726 O O . LEU A 1 90 ? -2.167 -6.917 22.502 1.00 94.19 90 LEU A O 1
ATOM 730 N N . ALA A 1 91 ? -3.953 -5.596 22.182 1.00 93.56 91 ALA A N 1
ATOM 731 C CA . ALA A 1 91 ? -3.734 -5.400 20.753 1.00 93.56 91 ALA A CA 1
ATOM 732 C C . ALA A 1 91 ? -2.381 -4.723 20.483 1.00 93.56 91 ALA A C 1
ATOM 734 O O . ALA A 1 91 ? -1.601 -5.213 19.667 1.00 93.56 91 ALA A O 1
ATOM 735 N N . LYS A 1 92 ? -2.044 -3.662 21.231 1.00 93.19 92 LYS A N 1
ATOM 736 C CA . LYS A 1 92 ? -0.738 -2.984 21.135 1.00 93.19 92 LYS A CA 1
ATOM 737 C C . LYS A 1 92 ? 0.430 -3.920 21.437 1.00 93.19 92 LYS A C 1
ATOM 739 O O . LYS A 1 92 ? 1.453 -3.828 20.770 1.00 93.19 92 LYS A O 1
ATOM 744 N N . ALA A 1 93 ? 0.288 -4.811 22.420 1.00 92.31 93 ALA A N 1
ATOM 745 C CA . ALA A 1 93 ? 1.338 -5.760 22.786 1.00 92.31 93 ALA A CA 1
ATOM 746 C C . ALA A 1 93 ? 1.599 -6.829 21.707 1.00 92.31 93 ALA A C 1
ATOM 748 O O . ALA A 1 93 ? 2.711 -7.345 21.625 1.00 92.31 93 ALA A O 1
ATOM 749 N N . HIS A 1 94 ? 0.593 -7.150 20.887 1.00 89.38 94 HIS A N 1
ATOM 750 C CA . HIS A 1 94 ? 0.680 -8.173 19.835 1.00 89.38 94 HIS A CA 1
ATOM 751 C C . HIS A 1 94 ? 0.871 -7.588 18.426 1.00 89.38 94 HIS A C 1
ATOM 753 O O . HIS A 1 94 ? 1.054 -8.340 17.473 1.00 89.38 94 HIS A O 1
ATOM 759 N N . THR A 1 95 ? 0.858 -6.260 18.283 1.00 88.44 95 THR A N 1
ATOM 760 C CA . THR A 1 95 ? 0.992 -5.581 16.990 1.00 88.44 95 THR A CA 1
ATOM 761 C C . THR A 1 95 ? 2.432 -5.143 16.754 1.00 88.44 95 THR A C 1
ATOM 763 O O . THR A 1 95 ? 2.992 -4.367 17.528 1.00 88.44 95 THR A O 1
ATOM 766 N N . THR A 1 96 ? 3.019 -5.587 15.643 1.00 87.12 96 THR A N 1
ATOM 767 C CA . THR A 1 96 ? 4.331 -5.109 15.169 1.00 87.12 96 THR A CA 1
ATOM 768 C C . THR A 1 96 ? 4.232 -4.194 13.953 1.00 87.12 96 THR A C 1
ATOM 770 O O . THR A 1 96 ? 5.200 -3.500 13.644 1.00 87.12 96 THR A O 1
ATOM 773 N N . ASP A 1 97 ? 3.100 -4.207 13.245 1.00 88.19 97 ASP A N 1
ATOM 774 C CA . ASP A 1 97 ? 2.909 -3.394 12.049 1.00 88.19 97 ASP A CA 1
ATOM 775 C C . ASP A 1 97 ? 2.635 -1.922 12.392 1.00 88.19 97 ASP A C 1
ATOM 777 O O . ASP A 1 97 ? 1.910 -1.592 13.333 1.00 88.19 97 ASP A O 1
ATOM 781 N N . ILE A 1 98 ? 3.245 -1.019 11.622 1.00 86.94 98 ILE A N 1
ATOM 782 C CA . ILE A 1 98 ? 3.158 0.427 11.859 1.00 86.94 98 ILE A CA 1
ATOM 783 C C . ILE A 1 98 ? 1.779 0.967 11.452 1.00 86.94 98 ILE A C 1
ATOM 785 O O . ILE A 1 98 ? 1.304 1.911 12.089 1.00 86.94 98 ILE A O 1
ATOM 789 N N . CYS A 1 99 ? 1.128 0.384 10.438 1.00 87.81 99 CYS A N 1
ATOM 790 C CA . CYS A 1 99 ? -0.209 0.810 10.019 1.00 87.81 99 CYS A CA 1
ATOM 791 C C . CYS A 1 99 ? -1.237 0.420 11.082 1.00 87.81 99 CYS A C 1
ATOM 793 O O . CYS A 1 99 ? -1.962 1.289 11.568 1.00 87.81 99 CYS A O 1
ATOM 795 N N . ASP A 1 100 ? -1.196 -0.834 11.531 1.00 89.00 100 ASP A N 1
ATOM 796 C CA . ASP A 1 100 ? -2.040 -1.329 12.624 1.00 89.00 100 ASP A CA 1
ATOM 797 C C . ASP A 1 100 ? -1.801 -0.533 13.921 1.00 89.00 100 ASP A C 1
ATOM 799 O O . ASP A 1 100 ? -2.734 -0.172 14.640 1.00 89.00 100 ASP A O 1
ATOM 803 N N . MET A 1 101 ? -0.544 -0.180 14.222 1.00 91.62 101 MET A N 1
ATOM 804 C CA . MET A 1 101 ? -0.221 0.657 15.381 1.00 91.62 101 MET A CA 1
ATOM 805 C C . MET A 1 101 ? -0.843 2.053 15.272 1.00 91.62 101 MET A C 1
ATOM 807 O O . MET A 1 101 ? -1.304 2.591 16.283 1.00 91.62 101 MET A O 1
ATOM 811 N N . ALA A 1 102 ? -0.854 2.653 14.077 1.00 92.06 102 ALA A N 1
ATOM 812 C CA . ALA A 1 102 ? -1.494 3.944 13.844 1.00 92.06 102 ALA A CA 1
ATOM 813 C C . ALA A 1 102 ? -3.010 3.850 14.067 1.00 92.06 102 ALA A C 1
ATOM 815 O O . ALA A 1 102 ? -3.572 4.692 14.770 1.00 92.06 102 ALA A O 1
ATOM 816 N N . GLU A 1 103 ? -3.654 2.802 13.555 1.00 90.44 103 GLU A N 1
ATOM 817 C CA . GLU A 1 103 ? -5.077 2.545 13.787 1.00 90.44 103 GLU A CA 1
ATOM 818 C C . GLU A 1 103 ? -5.393 2.392 15.282 1.00 90.44 103 GLU A C 1
ATOM 820 O O . GLU A 1 103 ? -6.273 3.083 15.798 1.00 90.44 103 GLU A O 1
ATOM 825 N N . LEU A 1 104 ? -4.585 1.632 16.031 1.00 93.56 104 LEU A N 1
ATOM 826 C CA . LEU A 1 104 ? -4.727 1.517 17.487 1.00 93.56 104 LEU A CA 1
ATOM 827 C C . LEU A 1 104 ? -4.577 2.855 18.218 1.00 93.56 104 LEU A C 1
ATOM 829 O O . LEU A 1 104 ? -5.269 3.083 19.212 1.00 93.56 104 LEU A O 1
ATOM 833 N N . GLN A 1 105 ? -3.695 3.758 17.766 1.00 95.50 105 GLN A N 1
ATOM 834 C CA . GLN A 1 105 ? -3.615 5.109 18.345 1.00 95.50 105 GLN A CA 1
ATOM 835 C C . GLN A 1 105 ? -4.895 5.909 18.078 1.00 95.50 105 GLN A C 1
ATOM 837 O O . GLN A 1 105 ? -5.353 6.661 18.942 1.00 95.50 105 GLN A O 1
ATOM 842 N N . TYR A 1 106 ? -5.501 5.734 16.904 1.00 93.81 106 TYR A N 1
ATOM 843 C CA . TYR A 1 106 ? -6.759 6.388 16.573 1.00 93.81 106 TYR A CA 1
ATOM 844 C C . TYR A 1 106 ? -7.932 5.836 17.400 1.00 93.81 106 TYR A C 1
ATOM 846 O O . TYR A 1 106 ? -8.728 6.612 17.934 1.00 93.81 106 TYR A O 1
ATOM 854 N N . THR A 1 107 ? -7.999 4.521 17.614 1.00 93.88 107 THR A N 1
ATOM 855 C CA . THR A 1 107 ? -8.988 3.903 18.512 1.00 93.88 107 THR A CA 1
ATOM 856 C C . THR A 1 107 ? -8.768 4.318 19.970 1.00 93.88 107 THR A C 1
ATOM 858 O O . THR A 1 107 ? -9.728 4.651 20.668 1.00 93.88 107 THR A O 1
ATOM 861 N N . ALA A 1 108 ? -7.513 4.421 20.425 1.00 96.25 108 ALA A N 1
ATOM 862 C CA . ALA A 1 108 ? -7.174 4.948 21.750 1.00 96.25 108 ALA A CA 1
ATOM 863 C C . ALA A 1 108 ? -7.680 6.385 21.953 1.00 96.25 108 ALA A C 1
ATOM 865 O O . ALA A 1 108 ? -8.212 6.714 23.017 1.00 96.25 108 ALA A O 1
ATOM 866 N N . TYR A 1 109 ? -7.578 7.230 20.921 1.00 95.69 109 TYR A N 1
ATOM 867 C CA . TYR A 1 109 ? -8.181 8.561 20.931 1.00 95.69 109 TYR A CA 1
ATOM 868 C C . TYR A 1 109 ? -9.698 8.495 21.164 1.00 95.69 109 TYR A C 1
ATOM 870 O O . TYR A 1 109 ? -10.198 9.213 22.032 1.00 95.69 109 TYR A O 1
ATOM 878 N N . HIS A 1 110 ? -10.432 7.632 20.449 1.00 94.25 110 HIS A N 1
ATOM 879 C CA . HIS A 1 110 ? -11.888 7.522 20.617 1.00 94.25 110 HIS A CA 1
ATOM 880 C C . HIS A 1 110 ? -12.280 7.016 22.007 1.00 94.25 110 HIS A C 1
ATOM 882 O O . HIS A 1 110 ? -13.204 7.568 22.605 1.00 94.25 110 HIS A O 1
ATOM 888 N N . ILE A 1 111 ? -11.547 6.042 22.555 1.00 96.12 111 ILE A N 1
ATOM 889 C CA . ILE A 1 111 ? -11.745 5.536 23.923 1.00 96.12 111 ILE A CA 1
ATOM 890 C C . ILE A 1 111 ? -11.608 6.671 24.944 1.00 96.12 111 ILE A C 1
ATOM 892 O O . ILE A 1 111 ? -12.506 6.896 25.757 1.00 96.12 111 ILE A O 1
ATOM 896 N N . GLU A 1 112 ? -10.503 7.418 24.896 1.00 97.19 112 GLU A N 1
ATOM 897 C CA . GLU A 1 112 ? -10.241 8.491 25.860 1.00 97.19 112 GLU A CA 1
ATOM 898 C C . GLU A 1 112 ? -11.174 9.693 25.658 1.00 97.19 112 GLU A C 1
ATOM 900 O O . GLU A 1 112 ? -11.616 10.304 26.633 1.00 97.19 112 GLU A O 1
ATOM 905 N N . ALA A 1 113 ? -11.554 10.000 24.414 1.00 94.25 113 ALA A N 1
ATOM 906 C CA . ALA A 1 113 ? -12.542 11.031 24.114 1.00 94.25 113 ALA A CA 1
ATOM 907 C C . ALA A 1 113 ? -13.930 10.673 24.673 1.00 94.25 113 ALA A C 1
ATOM 909 O O . ALA A 1 113 ? -14.593 11.527 25.265 1.00 94.25 113 ALA A O 1
ATOM 910 N N . GLN A 1 114 ? -14.360 9.413 24.541 1.00 93.38 114 GLN A N 1
ATOM 911 C CA . GLN A 1 114 ? -15.626 8.923 25.098 1.00 93.38 114 GLN A CA 1
ATOM 912 C C . GLN A 1 114 ? -15.598 8.892 26.632 1.00 93.38 114 GLN A C 1
ATOM 914 O O . GLN A 1 114 ? -16.587 9.244 27.277 1.00 93.38 114 GLN A O 1
ATOM 919 N N . ALA A 1 115 ? -14.437 8.589 27.217 1.00 95.56 115 ALA A N 1
ATOM 920 C CA . ALA A 1 115 ? -14.179 8.687 28.652 1.00 95.56 115 ALA A CA 1
ATOM 921 C C . ALA A 1 115 ? -14.039 10.136 29.172 1.00 95.56 115 ALA A C 1
ATOM 923 O O . ALA A 1 115 ? -13.841 10.331 30.370 1.00 95.56 115 ALA A O 1
ATOM 924 N N . LYS A 1 116 ? -14.127 11.152 28.296 1.00 96.44 116 LYS A N 1
ATOM 925 C CA . LYS A 1 116 ? -13.907 12.584 28.597 1.00 96.44 116 LYS A CA 1
ATOM 926 C C . LYS A 1 116 ? -12.518 12.901 29.166 1.00 96.44 116 LYS A C 1
ATOM 928 O O . LYS A 1 116 ? -12.330 13.910 29.843 1.00 96.44 116 LYS A O 1
ATOM 933 N N . ASN A 1 117 ? -11.533 12.065 28.863 1.00 96.81 117 ASN A N 1
ATOM 934 C CA . ASN A 1 117 ? -10.143 12.255 29.245 1.00 96.81 117 ASN A CA 1
ATOM 935 C C . ASN A 1 117 ? -9.366 12.927 28.104 1.00 96.81 117 ASN A C 1
ATOM 937 O O . ASN A 1 117 ? -8.592 12.305 27.373 1.00 96.81 117 ASN A O 1
ATOM 941 N N . PHE A 1 118 ? -9.630 14.219 27.914 1.00 96.69 118 PHE A N 1
ATOM 942 C CA . PHE A 1 118 ? -9.170 14.957 26.736 1.00 96.69 118 PHE A CA 1
ATOM 943 C C . PHE A 1 118 ? -7.648 15.116 26.651 1.00 96.69 118 PHE A C 1
ATOM 945 O O . PHE A 1 118 ? -7.119 15.227 25.547 1.00 96.69 118 PHE A O 1
ATOM 952 N N . GLU A 1 119 ? -6.941 15.079 27.781 1.00 97.62 119 GLU A N 1
ATOM 953 C CA . GLU A 1 119 ? -5.477 15.116 27.813 1.00 97.62 119 GLU A CA 1
ATOM 954 C C . GLU A 1 119 ? -4.890 13.886 27.110 1.00 97.62 119 GLU A C 1
ATOM 956 O O . GLU A 1 119 ? -4.172 14.019 26.118 1.00 97.62 119 GLU A O 1
ATOM 961 N N . LYS A 1 120 ? -5.291 12.679 27.534 1.00 96.88 120 LYS A N 1
ATOM 962 C CA . LYS A 1 120 ? -4.851 11.439 26.879 1.00 96.88 120 LYS A CA 1
ATOM 963 C C . LYS A 1 120 ? -5.379 11.313 25.455 1.00 96.88 120 LYS A C 1
ATOM 965 O O . LYS A 1 120 ? -4.680 10.792 24.592 1.00 96.88 120 LYS A O 1
ATOM 970 N N . ALA A 1 121 ? -6.596 11.781 25.178 1.00 96.94 121 ALA A N 1
ATOM 971 C CA . ALA A 1 121 ? -7.113 11.794 23.811 1.00 96.94 121 ALA A CA 1
ATOM 972 C C . ALA A 1 121 ? -6.216 12.644 22.889 1.00 96.94 121 ALA A C 1
ATOM 974 O O . ALA A 1 121 ? -5.895 12.225 21.778 1.00 96.94 121 ALA A O 1
ATOM 975 N N . THR A 1 122 ? -5.763 13.804 23.372 1.00 97.50 122 THR A N 1
ATOM 976 C CA . THR A 1 122 ? -4.866 14.703 22.631 1.00 97.50 122 THR A CA 1
ATOM 977 C C . THR A 1 122 ? -3.495 14.066 22.384 1.00 97.50 122 THR A C 1
ATOM 979 O O . THR A 1 122 ? -2.960 14.164 21.283 1.00 97.50 122 THR A O 1
ATOM 982 N N . ASP A 1 123 ? -2.935 13.364 23.369 1.00 97.38 123 ASP A N 1
ATOM 983 C CA . ASP A 1 123 ? -1.678 12.626 23.190 1.00 97.38 123 ASP A CA 1
ATOM 984 C C . ASP A 1 123 ? -1.803 11.515 22.129 1.00 97.38 123 ASP A C 1
ATOM 986 O O . ASP A 1 123 ? -1.027 11.458 21.171 1.00 97.38 123 ASP A O 1
ATOM 990 N N . ASN A 1 124 ? -2.855 10.694 22.223 1.00 96.81 124 ASN A N 1
ATOM 991 C CA . ASN A 1 124 ? -3.102 9.610 21.270 1.00 96.81 124 ASN A CA 1
ATOM 992 C C . ASN A 1 124 ? -3.299 10.123 19.833 1.00 96.81 124 ASN A C 1
ATOM 994 O O . ASN A 1 124 ? -2.743 9.545 18.897 1.00 96.81 124 ASN A O 1
ATOM 998 N N . VAL A 1 125 ? -4.036 11.226 19.631 1.00 96.00 125 VAL A N 1
ATOM 999 C CA . VAL A 1 125 ? -4.227 11.778 18.277 1.00 96.00 125 VAL A CA 1
ATOM 1000 C C . VAL A 1 125 ? -2.934 12.363 17.707 1.00 96.00 125 VAL A C 1
ATOM 1002 O O . VAL A 1 125 ? -2.671 12.190 16.518 1.00 96.00 125 VAL A O 1
ATOM 1005 N N . HIS A 1 126 ? -2.077 12.984 18.526 1.00 97.31 126 HIS A N 1
ATOM 1006 C CA . HIS A 1 126 ? -0.751 13.405 18.067 1.00 97.31 126 HIS A CA 1
ATOM 1007 C C . HIS A 1 126 ? 0.103 12.209 17.647 1.00 97.31 126 HIS A C 1
ATOM 1009 O O . HIS A 1 126 ? 0.759 12.258 16.605 1.00 97.31 126 HIS A O 1
ATOM 1015 N N . ARG A 1 127 ? 0.056 11.113 18.413 1.00 95.94 127 ARG A N 1
ATOM 1016 C CA . ARG A 1 127 ? 0.794 9.890 18.084 1.00 95.94 127 ARG A CA 1
ATOM 1017 C C . ARG A 1 127 ? 0.290 9.243 16.796 1.00 95.94 127 ARG A C 1
ATOM 1019 O O . ARG A 1 127 ? 1.104 8.839 15.970 1.00 95.94 127 ARG A O 1
ATOM 1026 N N . TYR A 1 128 ? -1.025 9.227 16.581 1.00 95.19 128 TYR A N 1
ATOM 1027 C CA . TYR A 1 128 ? -1.634 8.824 15.312 1.00 95.19 128 TYR A CA 1
ATOM 1028 C C . TYR A 1 128 ? -1.134 9.677 14.135 1.00 95.19 128 TYR A C 1
ATOM 1030 O O . TYR A 1 128 ? -0.671 9.129 13.136 1.00 95.19 128 TYR A O 1
ATOM 1038 N N . ILE A 1 129 ? -1.176 11.010 14.261 1.00 93.88 129 ILE A N 1
ATOM 1039 C CA . ILE A 1 129 ? -0.719 11.931 13.206 1.00 93.88 129 ILE A CA 1
ATOM 1040 C C . ILE A 1 129 ? 0.754 11.680 12.871 1.00 93.88 129 ILE A C 1
ATOM 1042 O O . ILE A 1 129 ? 1.108 11.607 11.695 1.00 93.88 129 ILE A O 1
ATOM 1046 N N . TYR A 1 130 ? 1.600 11.510 13.889 1.00 94.56 130 TYR A N 1
ATOM 1047 C CA . TYR A 1 130 ? 3.024 11.239 13.707 1.00 94.56 130 TYR A CA 1
ATOM 1048 C C . TYR A 1 130 ? 3.280 9.929 12.949 1.00 94.56 130 TYR A C 1
ATOM 1050 O O . TYR A 1 130 ? 4.060 9.910 11.995 1.00 94.56 130 TYR A O 1
ATOM 1058 N N . LEU A 1 131 ? 2.611 8.840 13.343 1.00 93.00 131 LEU A N 1
ATOM 1059 C CA . LEU A 1 131 ? 2.751 7.547 12.671 1.00 93.00 131 LEU A CA 1
ATOM 1060 C C . LEU A 1 131 ? 2.263 7.619 11.221 1.00 93.00 131 LEU A C 1
ATOM 1062 O O . LEU A 1 131 ? 2.954 7.149 10.321 1.00 93.00 131 LEU A O 1
ATOM 1066 N N . ASN A 1 132 ? 1.125 8.267 10.977 1.00 91.31 132 ASN A N 1
ATOM 1067 C CA . ASN A 1 132 ? 0.563 8.385 9.635 1.00 91.31 132 ASN A CA 1
ATOM 1068 C C . ASN A 1 132 ? 1.444 9.236 8.701 1.00 91.31 132 ASN A C 1
ATOM 1070 O O . ASN A 1 132 ? 1.675 8.875 7.549 1.00 91.31 132 ASN A O 1
ATOM 1074 N N . ASP A 1 133 ? 2.013 10.334 9.202 1.00 89.38 133 ASP A N 1
ATOM 1075 C CA . ASP A 1 133 ? 2.990 11.138 8.459 1.00 89.38 133 ASP A CA 1
ATOM 1076 C C . ASP A 1 133 ? 4.271 10.338 8.152 1.00 89.38 133 ASP A C 1
ATOM 1078 O O . ASP A 1 133 ? 4.793 10.404 7.038 1.00 89.38 133 ASP A O 1
ATOM 1082 N N . SER A 1 134 ? 4.741 9.506 9.088 1.00 88.25 134 SER A N 1
ATOM 1083 C CA . SER A 1 134 ? 5.870 8.595 8.850 1.00 88.25 134 SER A CA 1
ATOM 1084 C C . SER A 1 134 ? 5.573 7.569 7.746 1.00 88.25 134 SER A C 1
ATOM 1086 O O . SER A 1 134 ? 6.365 7.437 6.806 1.00 88.25 134 SER A O 1
ATOM 1088 N N . ILE A 1 135 ? 4.407 6.910 7.802 1.00 88.31 135 ILE A N 1
ATOM 1089 C CA . ILE A 1 135 ? 3.934 5.973 6.768 1.00 88.31 135 ILE A CA 1
ATOM 1090 C C . ILE A 1 135 ? 3.866 6.679 5.410 1.00 88.31 135 ILE A C 1
ATOM 1092 O O . ILE A 1 135 ? 4.395 6.184 4.413 1.00 88.31 135 ILE A O 1
ATOM 1096 N N . MET A 1 136 ? 3.260 7.867 5.362 1.00 83.75 136 MET A N 1
ATOM 1097 C CA . MET A 1 136 ? 3.091 8.614 4.120 1.00 83.75 136 MET A CA 1
ATOM 1098 C C . MET A 1 136 ? 4.432 9.042 3.519 1.00 83.75 136 MET A C 1
ATOM 1100 O O . MET A 1 136 ? 4.626 8.907 2.310 1.00 83.75 136 MET A O 1
ATOM 1104 N N . ARG A 1 137 ? 5.390 9.490 4.340 1.00 84.38 137 ARG A N 1
ATOM 1105 C CA . ARG A 1 137 ? 6.749 9.793 3.868 1.00 84.38 137 ARG A CA 1
ATOM 1106 C C . ARG A 1 137 ? 7.449 8.560 3.317 1.00 84.38 137 ARG A C 1
ATOM 1108 O O . ARG A 1 137 ? 8.069 8.665 2.263 1.00 84.38 137 ARG A O 1
ATOM 1115 N N . SER A 1 138 ? 7.341 7.413 3.985 1.00 81.12 138 SER A N 1
ATOM 1116 C CA . SER A 1 138 ? 7.931 6.159 3.504 1.00 81.12 138 SER A CA 1
ATOM 1117 C C . SER A 1 138 ? 7.344 5.750 2.147 1.00 81.12 138 SER A C 1
ATOM 1119 O O . SER A 1 138 ? 8.086 5.532 1.187 1.00 81.12 138 SER A O 1
ATOM 1121 N N . ASN A 1 139 ? 6.014 5.774 2.020 1.00 79.69 139 ASN A N 1
ATOM 1122 C CA . ASN A 1 139 ? 5.317 5.470 0.769 1.00 79.69 139 ASN A CA 1
ATOM 1123 C C . ASN A 1 139 ? 5.693 6.448 -0.353 1.00 79.69 139 ASN A C 1
ATOM 1125 O O . ASN A 1 139 ? 5.917 6.039 -1.494 1.00 79.69 139 ASN A O 1
ATOM 1129 N N . MET A 1 140 ? 5.812 7.739 -0.036 1.00 76.62 140 MET A N 1
ATOM 1130 C CA . MET A 1 140 ? 6.207 8.761 -1.003 1.00 76.62 140 MET A CA 1
ATOM 1131 C C . MET A 1 140 ? 7.665 8.599 -1.442 1.00 76.62 140 MET A C 1
ATOM 1133 O O . MET A 1 140 ? 7.943 8.706 -2.633 1.00 76.62 140 MET A O 1
ATOM 1137 N N . GLN A 1 141 ? 8.587 8.297 -0.525 1.00 74.31 141 GLN A N 1
ATOM 1138 C CA . GLN A 1 141 ? 9.988 8.013 -0.853 1.00 74.31 141 GLN A CA 1
ATOM 1139 C C . GLN A 1 141 ? 10.118 6.775 -1.740 1.00 74.31 141 GLN A C 1
ATOM 1141 O O . GLN A 1 141 ? 10.850 6.802 -2.729 1.00 74.31 141 GLN A O 1
ATOM 1146 N N . PHE A 1 142 ? 9.374 5.712 -1.432 1.00 70.12 142 PHE A N 1
ATOM 1147 C CA . PHE A 1 142 ? 9.354 4.503 -2.247 1.00 70.12 142 PHE A CA 1
ATOM 1148 C C . PHE A 1 142 ? 8.814 4.784 -3.657 1.00 70.12 142 PHE A C 1
ATOM 1150 O O . PHE A 1 142 ? 9.426 4.396 -4.655 1.00 70.12 142 PHE A O 1
ATOM 1157 N N . SER A 1 143 ? 7.707 5.524 -3.755 1.00 71.81 143 SER A N 1
ATOM 1158 C CA . SER A 1 143 ? 7.100 5.879 -5.037 1.00 71.81 143 SER A CA 1
ATOM 1159 C C . SER A 1 143 ? 7.983 6.829 -5.853 1.00 71.81 143 SER A C 1
ATOM 1161 O O . SER A 1 143 ? 8.141 6.628 -7.056 1.00 71.81 143 SER A O 1
ATOM 1163 N N . ALA A 1 144 ? 8.600 7.828 -5.219 1.00 69.31 144 ALA A N 1
ATOM 1164 C CA . ALA A 1 144 ? 9.540 8.738 -5.868 1.00 69.31 144 ALA A CA 1
ATOM 1165 C C . ALA A 1 144 ? 10.783 7.990 -6.368 1.00 69.31 144 ALA A C 1
ATOM 1167 O O . ALA A 1 144 ? 11.164 8.157 -7.522 1.00 69.31 144 ALA A O 1
ATOM 1168 N N . GLY A 1 145 ? 11.354 7.092 -5.559 1.00 70.81 145 GLY A N 1
ATOM 1169 C CA . GLY A 1 145 ? 12.490 6.262 -5.964 1.00 70.81 145 GLY A CA 1
ATOM 1170 C C . GLY A 1 145 ? 12.163 5.321 -7.128 1.00 70.81 145 GLY A C 1
ATOM 1171 O O . GLY A 1 145 ? 12.992 5.110 -8.015 1.00 70.81 145 GLY A O 1
ATOM 1172 N N . MET A 1 146 ? 10.939 4.787 -7.182 1.00 72.06 146 MET A N 1
ATOM 1173 C CA . MET A 1 146 ? 10.482 3.974 -8.312 1.00 72.06 146 MET A CA 1
ATOM 1174 C C . MET A 1 146 ? 10.333 4.807 -9.593 1.00 72.06 146 MET A C 1
ATOM 1176 O O . MET A 1 146 ? 10.821 4.388 -10.644 1.00 72.06 146 MET A O 1
ATOM 1180 N N . VAL A 1 147 ? 9.742 6.004 -9.496 1.00 71.00 147 VAL A N 1
ATOM 1181 C CA . VAL A 1 147 ? 9.611 6.950 -10.618 1.00 71.00 147 VAL A CA 1
ATOM 1182 C C . VAL A 1 147 ? 10.979 7.422 -11.113 1.00 71.00 147 VAL A C 1
ATOM 1184 O O . VAL A 1 147 ? 11.220 7.438 -12.319 1.00 71.00 147 VAL A O 1
ATOM 1187 N N . GLU A 1 148 ? 11.909 7.748 -10.213 1.00 72.19 148 GLU A N 1
ATOM 1188 C CA . GLU A 1 148 ? 13.283 8.106 -10.574 1.00 72.19 148 GLU A CA 1
ATOM 1189 C C . GLU A 1 148 ? 13.977 6.961 -11.312 1.00 72.19 148 GLU A C 1
ATOM 1191 O O . GLU A 1 148 ? 14.585 7.170 -12.364 1.00 72.19 148 GLU A O 1
ATOM 1196 N N . ARG A 1 149 ? 13.856 5.730 -10.807 1.00 73.25 149 ARG A N 1
ATOM 1197 C CA . ARG A 1 149 ? 14.454 4.553 -11.441 1.00 73.25 149 ARG A CA 1
ATOM 1198 C C . ARG A 1 149 ? 13.907 4.323 -12.849 1.00 73.25 149 ARG A C 1
ATOM 1200 O O . ARG A 1 149 ? 14.692 4.045 -13.758 1.00 73.25 149 ARG A O 1
ATOM 1207 N N . ASP A 1 150 ? 12.598 4.446 -13.043 1.00 76.50 150 ASP A N 1
ATOM 1208 C CA . ASP A 1 150 ? 11.979 4.288 -14.360 1.00 76.50 150 ASP A CA 1
ATOM 1209 C C . ASP A 1 150 ? 12.381 5.423 -15.310 1.00 76.50 150 ASP A C 1
ATOM 1211 O O . ASP A 1 150 ? 12.773 5.155 -16.449 1.00 76.50 150 ASP A O 1
ATOM 1215 N N . TYR A 1 151 ? 12.449 6.662 -14.816 1.00 73.19 151 TYR A N 1
ATOM 1216 C CA . TYR A 1 151 ? 12.980 7.804 -15.560 1.00 73.19 151 TYR A CA 1
ATOM 1217 C C . TYR A 1 151 ? 14.436 7.582 -16.017 1.00 73.19 151 TYR A C 1
ATOM 1219 O O . TYR A 1 151 ? 14.774 7.779 -17.190 1.00 73.19 151 TYR A O 1
ATOM 1227 N N . PHE A 1 152 ? 15.320 7.099 -15.135 1.00 74.88 152 PHE A N 1
ATOM 1228 C CA . PHE A 1 152 ? 16.704 6.767 -15.496 1.00 74.88 152 PHE A CA 1
ATOM 1229 C C . PHE A 1 152 ? 16.788 5.578 -16.468 1.00 74.88 152 PHE A C 1
ATOM 1231 O O . PHE A 1 152 ? 17.627 5.567 -17.379 1.00 74.88 152 PHE A O 1
ATOM 1238 N N . LYS A 1 153 ? 15.901 4.588 -16.337 1.00 76.62 153 LYS A N 1
ATOM 1239 C CA . LYS A 1 153 ? 15.820 3.431 -17.239 1.00 76.62 153 LYS A CA 1
ATOM 1240 C C . LYS A 1 153 ? 15.364 3.825 -18.644 1.00 76.62 153 LYS A C 1
ATOM 1242 O O . LYS A 1 153 ? 15.902 3.326 -19.631 1.00 76.62 153 LYS A O 1
ATOM 1247 N N . GLU A 1 154 ? 14.419 4.746 -18.771 1.00 75.62 154 GLU A N 1
ATOM 1248 C CA . GLU A 1 154 ? 14.047 5.302 -20.072 1.00 75.62 154 GLU A CA 1
ATOM 1249 C C . GLU A 1 154 ? 15.193 6.118 -20.673 1.00 75.62 154 GLU A C 1
ATOM 1251 O O . GLU A 1 154 ? 15.572 5.901 -21.828 1.00 75.62 154 GLU A O 1
ATOM 1256 N N . ARG A 1 155 ? 15.842 6.977 -19.879 1.00 69.62 155 ARG A N 1
ATOM 1257 C CA . ARG A 1 155 ? 16.977 7.788 -20.346 1.00 69.62 155 ARG A CA 1
ATOM 1258 C C . ARG A 1 155 ? 18.150 6.937 -20.844 1.00 69.62 155 ARG A C 1
ATOM 1260 O O . ARG A 1 155 ? 18.772 7.283 -21.851 1.00 69.62 155 ARG A O 1
ATOM 1267 N N . THR A 1 156 ? 18.437 5.815 -20.183 1.00 73.12 156 THR A N 1
ATOM 1268 C CA . THR A 1 156 ? 19.475 4.861 -20.616 1.00 73.12 156 THR A CA 1
ATOM 1269 C C . THR A 1 156 ? 19.096 4.138 -21.909 1.00 73.12 156 THR A C 1
ATOM 1271 O O . THR A 1 156 ? 19.942 4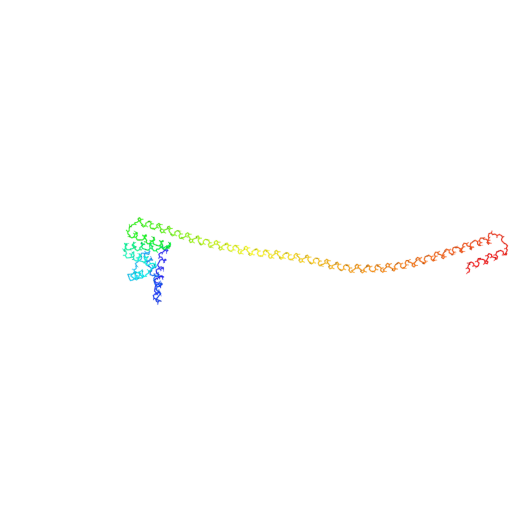.038 -22.798 1.00 73.12 156 THR A O 1
ATOM 1274 N N . LYS A 1 157 ? 17.829 3.737 -22.093 1.00 75.06 157 LYS A N 1
ATOM 1275 C CA . LYS A 1 157 ? 17.340 3.183 -23.373 1.00 75.06 157 LYS A CA 1
ATOM 1276 C C . LYS A 1 157 ? 17.465 4.187 -24.523 1.00 75.06 157 LYS A C 1
ATOM 1278 O O . LYS A 1 157 ? 17.935 3.825 -25.601 1.00 75.06 157 LYS A O 1
ATOM 1283 N N . PHE A 1 158 ? 17.126 5.459 -24.298 1.00 69.62 158 PHE A N 1
ATOM 1284 C CA . PHE A 1 158 ? 17.299 6.517 -25.303 1.00 69.62 158 PHE A CA 1
ATOM 1285 C C . PHE A 1 158 ? 18.771 6.810 -25.618 1.00 69.62 158 PHE A C 1
ATOM 1287 O O . PHE A 1 158 ? 19.120 7.092 -26.769 1.00 69.62 158 PHE A O 1
ATOM 1294 N N . ALA A 1 159 ? 19.653 6.754 -24.618 1.00 72.94 159 ALA A N 1
ATOM 1295 C CA . ALA A 1 159 ? 21.091 6.893 -24.829 1.00 72.94 159 ALA A CA 1
ATOM 1296 C C . ALA A 1 159 ? 21.648 5.726 -25.662 1.00 72.94 159 ALA A C 1
ATOM 1298 O O . ALA A 1 159 ? 22.339 5.964 -26.652 1.00 72.94 159 ALA A O 1
ATOM 1299 N N . GLN A 1 160 ? 21.272 4.488 -25.331 1.00 72.69 160 GLN A N 1
ATOM 1300 C CA . GLN A 1 160 ? 21.662 3.293 -26.084 1.00 72.69 160 GLN A CA 1
ATOM 1301 C C . GLN A 1 160 ? 21.132 3.311 -27.524 1.00 72.69 160 GLN A C 1
ATOM 1303 O O . GLN A 1 160 ? 21.878 2.996 -28.452 1.00 72.69 160 GLN A O 1
ATOM 1308 N N . TYR A 1 161 ? 19.884 3.742 -27.736 1.00 72.75 161 TYR A N 1
ATOM 1309 C CA . TYR A 1 161 ? 19.311 3.893 -29.076 1.00 72.75 161 TYR A CA 1
ATOM 1310 C C . TYR A 1 161 ? 20.111 4.885 -29.935 1.00 72.75 161 TYR A C 1
ATOM 1312 O O . TYR A 1 161 ? 20.494 4.572 -31.065 1.00 72.75 161 TYR A O 1
ATOM 1320 N N . ARG A 1 162 ? 20.437 6.065 -29.384 1.00 71.19 162 ARG A N 1
ATOM 1321 C CA . ARG A 1 162 ? 21.237 7.078 -30.095 1.00 71.19 162 ARG A CA 1
ATOM 1322 C C . ARG A 1 162 ? 22.666 6.615 -30.372 1.00 71.19 162 ARG A C 1
ATOM 1324 O O . ARG A 1 162 ? 23.173 6.872 -31.461 1.00 71.19 162 ARG A O 1
ATOM 1331 N N . MET A 1 163 ? 23.298 5.922 -29.423 1.00 71.62 163 MET A N 1
ATOM 1332 C CA . MET A 1 163 ? 24.644 5.371 -29.604 1.00 71.62 163 MET A CA 1
ATOM 1333 C C . MET A 1 163 ? 24.678 4.336 -30.729 1.00 71.62 163 MET A C 1
ATOM 1335 O O . MET A 1 163 ? 25.507 4.454 -31.627 1.00 71.62 163 MET A O 1
ATOM 1339 N N . LYS A 1 164 ? 23.730 3.389 -30.753 1.00 76.38 164 LYS A N 1
ATOM 1340 C CA . LYS A 1 164 ? 23.672 2.359 -31.800 1.00 76.38 164 LYS A CA 1
ATOM 1341 C C . LYS A 1 164 ? 23.487 2.966 -33.191 1.00 76.38 164 LYS A C 1
ATOM 1343 O O . LYS A 1 164 ? 24.188 2.575 -34.117 1.00 76.38 164 LYS A O 1
ATOM 1348 N N . ASN A 1 165 ? 22.592 3.946 -33.336 1.00 80.81 165 ASN A N 1
ATOM 1349 C CA . ASN A 1 165 ? 22.380 4.612 -34.622 1.00 80.81 165 ASN A CA 1
ATOM 1350 C C . ASN A 1 165 ? 23.641 5.363 -35.088 1.00 80.81 165 ASN A C 1
ATOM 1352 O O . ASN A 1 165 ? 24.043 5.232 -36.239 1.00 80.81 165 ASN A O 1
ATOM 1356 N N . ARG A 1 166 ? 24.315 6.097 -34.190 1.00 82.06 166 ARG A N 1
ATOM 1357 C CA . ARG A 1 166 ? 25.546 6.827 -34.525 1.00 82.06 166 ARG A CA 1
ATOM 1358 C C . ARG A 1 166 ? 26.675 5.893 -34.974 1.00 82.06 166 ARG A C 1
ATOM 1360 O O . ARG A 1 166 ? 27.273 6.145 -36.014 1.00 82.06 166 ARG A O 1
ATOM 1367 N N . THR A 1 167 ? 26.916 4.797 -34.253 1.00 80.19 167 THR A N 1
ATOM 1368 C CA . THR A 1 167 ? 27.954 3.819 -34.618 1.00 80.19 167 THR A CA 1
ATOM 1369 C C . THR A 1 167 ? 27.668 3.155 -35.968 1.00 80.19 167 THR A C 1
ATOM 1371 O O . THR A 1 167 ? 28.588 2.945 -36.752 1.00 80.19 167 THR A O 1
ATOM 1374 N N . VAL A 1 168 ? 26.399 2.867 -36.286 1.00 84.06 168 VAL A N 1
ATOM 1375 C CA . VAL A 1 168 ? 26.016 2.308 -37.596 1.00 84.06 168 VAL A CA 1
ATOM 1376 C C . VAL A 1 168 ? 26.330 3.283 -38.736 1.00 84.06 168 VAL A C 1
ATOM 1378 O O . VAL A 1 168 ? 26.909 2.870 -39.739 1.00 84.06 168 VAL A O 1
ATOM 1381 N N . TRP A 1 169 ? 26.010 4.573 -38.581 1.00 82.75 169 TRP A N 1
ATOM 1382 C CA . TRP A 1 169 ? 26.330 5.587 -39.594 1.00 82.75 169 TRP A CA 1
ATOM 1383 C C . TRP A 1 169 ? 27.836 5.817 -39.748 1.00 82.75 169 TRP A C 1
ATOM 1385 O O . TRP A 1 169 ? 28.316 5.948 -40.871 1.00 82.75 169 TRP A O 1
ATOM 1395 N N . GLU A 1 170 ? 28.594 5.808 -38.650 1.00 88.19 170 GLU A N 1
ATOM 1396 C CA . GLU A 1 170 ? 30.059 5.916 -38.688 1.00 88.19 170 GLU A CA 1
ATOM 1397 C C . GLU A 1 170 ? 30.691 4.739 -39.458 1.00 88.19 170 GLU A C 1
ATOM 1399 O O . GLU A 1 170 ? 31.532 4.957 -40.333 1.00 88.19 170 GLU A O 1
ATOM 1404 N N . ILE A 1 171 ? 30.227 3.503 -39.221 1.00 90.88 171 ILE A N 1
ATOM 1405 C CA . ILE A 1 171 ? 30.674 2.315 -39.973 1.00 90.88 171 ILE A CA 1
ATOM 1406 C C . ILE A 1 171 ? 30.287 2.422 -41.455 1.00 90.88 171 ILE A C 1
ATOM 1408 O O . ILE A 1 171 ? 31.102 2.113 -42.325 1.00 90.88 171 ILE A O 1
ATOM 1412 N N . ALA A 1 172 ? 29.072 2.886 -41.762 1.00 92.44 172 ALA A N 1
ATOM 1413 C CA . ALA A 1 172 ? 28.610 3.045 -43.141 1.00 92.44 172 ALA A CA 1
ATOM 1414 C C . ALA A 1 172 ? 29.462 4.058 -43.928 1.00 92.44 172 ALA A C 1
ATOM 1416 O O . ALA A 1 172 ? 29.844 3.788 -45.068 1.00 92.44 172 ALA A O 1
ATOM 1417 N N . ILE A 1 173 ? 29.815 5.193 -43.314 1.00 93.56 173 ILE A N 1
ATOM 1418 C CA . ILE A 1 173 ? 30.682 6.216 -43.923 1.00 93.56 173 ILE A CA 1
ATOM 1419 C C . ILE A 1 173 ? 32.094 5.664 -44.156 1.00 93.56 173 ILE A C 1
ATOM 1421 O O . ILE A 1 173 ? 32.663 5.855 -45.236 1.00 93.56 173 ILE A O 1
ATOM 1425 N N . ALA A 1 174 ? 32.653 4.947 -43.177 1.00 95.38 174 ALA A N 1
ATOM 1426 C CA . ALA A 1 174 ? 33.966 4.321 -43.313 1.00 95.38 174 ALA A CA 1
ATOM 1427 C C . ALA A 1 174 ? 33.987 3.290 -44.457 1.00 95.38 174 ALA A C 1
ATOM 1429 O O . ALA A 1 174 ? 34.895 3.308 -45.291 1.00 95.38 174 ALA A O 1
ATOM 1430 N N . ALA A 1 175 ? 32.952 2.450 -44.554 1.00 95.38 175 ALA A N 1
ATOM 1431 C CA . ALA A 1 175 ? 32.807 1.474 -45.630 1.00 95.38 175 ALA A CA 1
ATOM 1432 C C . ALA A 1 175 ? 32.683 2.149 -47.006 1.00 95.38 175 ALA A C 1
ATOM 1434 O O . ALA A 1 175 ? 33.390 1.770 -47.940 1.00 95.38 175 ALA A O 1
ATOM 1435 N N . ALA A 1 176 ? 31.845 3.183 -47.136 1.00 96.06 176 ALA A N 1
ATOM 1436 C CA . ALA A 1 176 ? 31.684 3.925 -48.388 1.00 96.06 176 ALA A CA 1
ATOM 1437 C C . ALA A 1 176 ? 33.002 4.574 -48.845 1.00 96.06 176 ALA A C 1
ATOM 1439 O O . ALA A 1 176 ? 33.373 4.480 -50.016 1.00 96.06 176 ALA A O 1
ATOM 1440 N N . THR A 1 177 ? 33.751 5.164 -47.910 1.00 96.44 177 THR A N 1
ATOM 1441 C CA . THR A 1 177 ? 35.066 5.763 -48.188 1.00 96.44 177 THR A CA 1
ATOM 1442 C C . THR A 1 177 ? 36.058 4.709 -48.686 1.00 96.44 177 THR A C 1
ATOM 1444 O O . THR A 1 177 ? 36.756 4.929 -49.677 1.00 96.44 177 THR A O 1
ATOM 1447 N N . PHE A 1 178 ? 36.078 3.531 -48.056 1.00 96.81 178 PHE A N 1
ATOM 1448 C CA . PHE A 1 178 ? 36.923 2.416 -48.480 1.00 96.81 178 PHE A CA 1
ATOM 1449 C C . PHE A 1 178 ? 36.572 1.917 -49.892 1.00 96.81 178 PHE A C 1
ATOM 1451 O O . PHE A 1 178 ? 37.470 1.694 -50.707 1.00 96.81 178 PHE A O 1
ATOM 1458 N N . PHE A 1 179 ? 35.279 1.815 -50.226 1.00 96.38 179 PHE A N 1
ATOM 1459 C CA . PHE A 1 179 ? 34.833 1.445 -51.573 1.00 96.38 179 PHE A CA 1
ATOM 1460 C C . PHE A 1 179 ? 35.291 2.445 -52.640 1.00 96.38 179 PHE A C 1
ATOM 1462 O O . PHE A 1 179 ? 35.778 2.028 -53.692 1.00 96.38 179 PHE A O 1
ATOM 1469 N N . ILE A 1 180 ? 35.194 3.750 -52.371 1.00 96.12 180 ILE A N 1
ATOM 1470 C CA . ILE A 1 180 ? 35.636 4.795 -53.309 1.00 96.12 180 ILE A CA 1
ATOM 1471 C C . ILE A 1 180 ? 37.140 4.671 -53.588 1.00 96.12 180 ILE A C 1
ATOM 1473 O O . ILE A 1 180 ? 37.558 4.701 -54.748 1.00 96.12 180 ILE A O 1
ATOM 1477 N N . ILE A 1 181 ? 37.949 4.470 -52.543 1.00 96.38 181 ILE A N 1
ATOM 1478 C CA . ILE A 1 181 ? 39.400 4.271 -52.674 1.00 96.38 181 ILE A CA 1
ATOM 1479 C C . ILE A 1 181 ? 39.699 3.013 -53.502 1.00 96.38 181 ILE A C 1
ATOM 1481 O O . ILE A 1 181 ? 40.530 3.053 -54.413 1.00 96.38 181 ILE A O 1
ATOM 1485 N N . GLY A 1 182 ? 38.991 1.910 -53.238 1.00 95.50 182 GLY A N 1
ATOM 1486 C CA . GLY A 1 182 ? 39.137 0.661 -53.988 1.00 95.50 182 GLY A CA 1
ATOM 1487 C C . GLY A 1 182 ? 38.819 0.816 -55.479 1.00 95.50 182 GLY A C 1
ATOM 1488 O O . GLY A 1 182 ? 39.585 0.349 -56.325 1.00 95.50 182 GLY A O 1
ATOM 1489 N N . ILE A 1 183 ? 37.736 1.526 -55.814 1.00 95.50 183 ILE A N 1
ATOM 1490 C CA . ILE A 1 183 ? 37.343 1.805 -57.205 1.00 95.50 183 ILE A CA 1
ATOM 1491 C C . ILE A 1 183 ? 38.390 2.682 -57.901 1.00 95.50 183 ILE A C 1
ATOM 1493 O O . ILE A 1 183 ? 38.807 2.369 -59.017 1.00 95.50 183 ILE A O 1
ATOM 1497 N N . ALA A 1 184 ? 38.856 3.751 -57.250 1.00 95.44 184 ALA A N 1
ATOM 1498 C CA . ALA A 1 184 ? 39.875 4.633 -57.816 1.00 95.44 184 ALA A CA 1
ATOM 1499 C C . ALA A 1 184 ? 41.172 3.868 -58.126 1.00 95.44 184 ALA A C 1
ATOM 1501 O O . ALA A 1 184 ? 41.720 3.973 -59.228 1.00 95.44 184 ALA A O 1
ATOM 1502 N N . TRP A 1 185 ? 41.623 3.032 -57.188 1.00 95.75 185 TRP A N 1
ATOM 1503 C CA . TRP A 1 185 ? 42.789 2.178 -57.392 1.00 95.75 185 TRP A CA 1
ATOM 1504 C C . TRP A 1 185 ? 42.585 1.180 -58.536 1.00 95.75 185 TRP A C 1
ATOM 1506 O O . TRP A 1 185 ? 43.481 0.998 -59.366 1.00 95.75 185 TRP A O 1
ATOM 1516 N N . TYR A 1 186 ? 41.397 0.573 -58.628 1.00 95.25 186 TYR A N 1
ATOM 1517 C CA . TYR A 1 186 ? 41.054 -0.347 -59.710 1.00 95.25 186 TYR A CA 1
ATOM 1518 C C . TYR A 1 186 ? 41.139 0.332 -61.085 1.00 95.25 186 TYR A C 1
ATOM 1520 O O . TYR A 1 186 ? 41.788 -0.203 -61.987 1.00 95.25 186 TYR A O 1
ATOM 1528 N N . ILE A 1 187 ? 40.579 1.539 -61.233 1.00 92.81 187 ILE A N 1
ATOM 1529 C CA . ILE A 1 187 ? 40.620 2.310 -62.487 1.00 92.81 187 ILE A CA 1
ATOM 1530 C C . ILE A 1 187 ? 42.063 2.648 -62.881 1.00 92.81 187 ILE A C 1
ATOM 1532 O O . ILE A 1 187 ? 42.445 2.459 -64.038 1.00 92.81 187 ILE A O 1
ATOM 1536 N N . VAL A 1 188 ? 42.886 3.120 -61.938 1.00 91.50 188 VAL A N 1
ATOM 1537 C CA . VAL A 1 188 ? 44.302 3.440 -62.203 1.00 91.50 188 VAL A CA 1
ATOM 1538 C C . VAL A 1 188 ? 45.062 2.189 -62.634 1.00 91.50 188 VAL A C 1
ATOM 1540 O O . VAL A 1 188 ? 45.775 2.205 -63.639 1.00 91.50 188 VAL A O 1
ATOM 1543 N N . ARG A 1 189 ? 44.869 1.073 -61.924 1.00 90.38 189 ARG A N 1
ATOM 1544 C CA . ARG A 1 189 ? 45.517 -0.199 -62.251 1.00 90.38 189 ARG A CA 1
ATOM 1545 C C . ARG A 1 189 ? 45.090 -0.717 -63.623 1.00 90.38 189 ARG A C 1
ATOM 1547 O O . ARG A 1 189 ? 45.932 -1.212 -64.370 1.00 90.38 189 ARG A O 1
ATOM 1554 N N . GLN A 1 190 ? 43.813 -0.582 -63.974 1.00 86.56 190 GLN A N 1
ATOM 1555 C CA . GLN A 1 190 ? 43.296 -0.953 -65.288 1.00 86.56 190 GLN A CA 1
ATOM 1556 C C . GLN A 1 190 ? 43.885 -0.070 -66.396 1.00 86.56 190 GLN A C 1
ATOM 1558 O O . GLN A 1 190 ? 44.330 -0.594 -67.418 1.00 86.56 190 GLN A O 1
ATOM 1563 N N . ARG A 1 191 ? 43.968 1.252 -66.187 1.00 86.56 191 ARG A N 1
ATOM 1564 C CA . ARG A 1 191 ? 44.604 2.171 -67.146 1.00 86.56 191 ARG A CA 1
ATOM 1565 C C . ARG A 1 191 ? 46.079 1.846 -67.368 1.00 86.56 191 ARG A C 1
ATOM 1567 O O . ARG A 1 191 ? 46.524 1.855 -68.512 1.00 86.56 191 ARG A O 1
ATOM 1574 N N . LEU A 1 192 ? 46.819 1.518 -66.308 1.00 81.88 192 LEU A N 1
ATOM 1575 C CA . LEU A 1 192 ? 48.230 1.139 -66.413 1.00 81.88 192 LEU A CA 1
ATOM 1576 C C . LEU A 1 192 ? 48.432 -0.157 -67.208 1.00 81.88 192 LEU A C 1
ATOM 1578 O O . LEU A 1 192 ? 49.360 -0.221 -68.012 1.00 81.88 192 LEU A O 1
ATOM 1582 N N . ARG A 1 193 ? 47.560 -1.166 -67.041 1.00 78.81 193 ARG A N 1
ATOM 1583 C CA . ARG A 1 193 ? 47.600 -2.381 -67.883 1.00 78.81 193 ARG A CA 1
ATOM 1584 C C . ARG A 1 193 ? 47.416 -2.029 -69.361 1.00 78.81 193 ARG A C 1
ATOM 1586 O O . ARG A 1 193 ? 48.257 -2.384 -70.175 1.00 78.81 193 ARG A O 1
ATOM 1593 N N . MET A 1 194 ? 46.387 -1.240 -69.677 1.00 74.06 194 MET A N 1
ATOM 1594 C CA . MET A 1 194 ? 46.084 -0.846 -71.059 1.00 74.06 194 MET A CA 1
ATOM 1595 C C . MET A 1 194 ? 47.185 0.008 -71.703 1.00 74.06 194 MET A C 1
ATOM 1597 O O . MET A 1 194 ? 47.437 -0.115 -72.900 1.00 74.06 194 MET A O 1
ATOM 1601 N N . GLN A 1 195 ? 47.844 0.891 -70.943 1.00 74.69 195 GLN A N 1
ATOM 1602 C CA . GLN A 1 195 ? 48.959 1.679 -71.478 1.00 74.69 195 GLN A CA 1
ATOM 1603 C C . GLN A 1 195 ? 50.199 0.825 -71.742 1.00 74.69 195 GLN A C 1
ATOM 1605 O O . GLN A 1 195 ? 50.856 1.026 -72.759 1.00 74.69 195 GLN A O 1
ATOM 1610 N N . ARG A 1 196 ? 50.496 -0.150 -70.876 1.00 69.56 196 ARG A N 1
ATOM 1611 C CA . ARG A 1 196 ? 51.650 -1.037 -71.054 1.00 69.56 196 ARG A CA 1
ATOM 1612 C C . ARG A 1 196 ? 51.536 -1.870 -72.338 1.00 69.56 196 ARG A C 1
ATOM 1614 O O . ARG A 1 196 ? 52.526 -1.986 -73.054 1.00 69.56 196 ARG A O 1
ATOM 1621 N N . ASP A 1 197 ? 50.334 -2.327 -72.690 1.00 70.56 197 ASP A N 1
ATOM 1622 C CA . ASP A 1 197 ? 50.099 -3.056 -73.947 1.00 70.56 197 ASP A CA 1
ATOM 1623 C C . ASP A 1 197 ? 50.313 -2.176 -75.190 1.00 70.56 197 ASP A C 1
ATOM 1625 O O . ASP A 1 197 ? 50.920 -2.611 -76.170 1.00 70.56 197 ASP A O 1
ATOM 1629 N N . ARG A 1 198 ? 49.881 -0.907 -75.147 1.00 68.50 198 ARG A N 1
ATOM 1630 C CA . ARG A 1 198 ? 50.066 0.032 -76.268 1.00 68.50 198 ARG A CA 1
ATOM 1631 C C . ARG A 1 198 ? 51.530 0.410 -76.468 1.00 68.50 198 ARG A C 1
ATOM 1633 O O . ARG A 1 198 ? 52.010 0.373 -77.596 1.00 68.50 198 ARG A O 1
ATOM 1640 N N . THR A 1 199 ? 52.247 0.749 -75.397 1.00 71.50 199 THR A N 1
ATOM 1641 C CA . THR A 1 199 ? 53.656 1.163 -75.487 1.00 71.50 199 THR A CA 1
ATOM 1642 C C . THR A 1 199 ? 54.539 0.047 -76.043 1.00 71.50 199 THR A C 1
ATOM 1644 O O . THR A 1 199 ? 55.388 0.312 -76.890 1.00 71.50 199 THR A O 1
ATOM 1647 N N . ASN A 1 200 ? 54.294 -1.206 -75.647 1.00 70.25 200 ASN A N 1
ATOM 1648 C CA . ASN A 1 200 ? 55.029 -2.358 -76.174 1.00 70.25 200 ASN A CA 1
ATOM 1649 C C . ASN A 1 200 ? 54.821 -2.540 -77.687 1.00 70.25 200 ASN A C 1
ATOM 1651 O O . ASN A 1 200 ? 55.762 -2.878 -78.403 1.00 70.25 200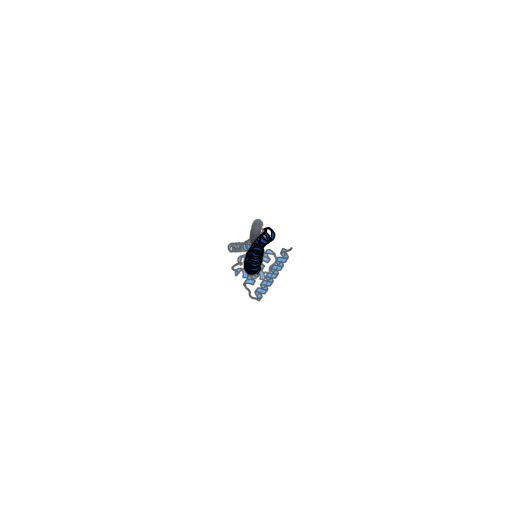 ASN A O 1
ATOM 1655 N N . HIS A 1 201 ? 53.611 -2.273 -78.192 1.00 72.81 201 HIS A N 1
ATOM 1656 C CA . HIS A 1 201 ? 53.321 -2.372 -79.622 1.00 72.81 201 HIS A CA 1
ATOM 1657 C C . HIS A 1 201 ? 54.039 -1.290 -80.443 1.00 72.81 201 HIS A C 1
ATOM 1659 O O . HIS A 1 201 ? 54.610 -1.590 -81.490 1.00 72.81 201 HIS A O 1
ATOM 1665 N N . TYR A 1 202 ? 54.075 -0.048 -79.948 1.00 69.94 202 TYR A N 1
ATOM 1666 C CA . TYR A 1 202 ? 54.830 1.027 -80.602 1.00 69.94 202 TYR A CA 1
ATOM 1667 C C . TYR A 1 202 ? 56.335 0.768 -80.584 1.00 69.94 202 TYR A C 1
ATOM 1669 O O . TYR A 1 202 ? 56.989 1.007 -81.593 1.00 69.94 202 TYR A O 1
ATOM 1677 N N . LEU A 1 203 ? 56.870 0.225 -79.486 1.00 78.31 203 LEU A N 1
ATOM 1678 C CA . LEU A 1 203 ? 58.292 -0.095 -79.380 1.00 78.31 203 LEU A CA 1
ATOM 1679 C C . LEU A 1 203 ? 58.711 -1.151 -80.417 1.00 78.31 203 LEU A C 1
ATOM 1681 O O . LEU A 1 203 ? 59.691 -0.951 -81.133 1.00 78.31 203 LEU A O 1
ATOM 1685 N N . LEU A 1 204 ? 57.906 -2.203 -80.593 1.00 78.00 204 LEU A N 1
ATOM 1686 C CA . LEU A 1 204 ? 58.124 -3.224 -81.625 1.00 78.00 204 LEU A CA 1
ATOM 1687 C C . LEU A 1 204 ? 58.051 -2.662 -83.054 1.00 78.00 204 LEU A C 1
ATOM 1689 O O . LEU A 1 204 ? 58.833 -3.063 -83.916 1.00 78.00 204 LEU A O 1
ATOM 1693 N N . LEU A 1 205 ? 57.132 -1.729 -83.326 1.00 78.19 205 LEU A N 1
ATOM 1694 C CA . LEU A 1 205 ? 57.046 -1.068 -84.633 1.00 78.19 205 LEU A CA 1
ATOM 1695 C C . LEU A 1 205 ? 58.252 -0.160 -84.889 1.00 78.19 205 LEU A C 1
ATOM 1697 O O . LEU A 1 205 ? 58.797 -0.171 -85.990 1.00 78.19 205 LEU A O 1
ATOM 1701 N N . THR A 1 206 ? 58.702 0.586 -83.876 1.00 76.56 206 THR A N 1
ATOM 1702 C CA . THR A 1 206 ? 59.899 1.429 -83.997 1.00 76.56 206 THR A CA 1
ATOM 1703 C C . THR A 1 206 ? 61.165 0.604 -84.182 1.00 76.56 206 THR A C 1
ATOM 1705 O O . THR A 1 206 ? 62.033 0.997 -84.954 1.00 76.56 206 THR A O 1
ATOM 1708 N N . GLU A 1 207 ? 61.260 -0.559 -83.539 1.00 79.81 207 GLU A N 1
ATOM 1709 C CA . GLU A 1 207 ? 62.393 -1.469 -83.698 1.00 79.81 207 GLU A CA 1
ATOM 1710 C C . GLU A 1 207 ? 62.450 -2.049 -85.119 1.00 79.81 207 GLU A C 1
ATOM 1712 O O . GLU A 1 207 ? 63.512 -2.038 -85.744 1.00 79.81 207 GLU A O 1
ATOM 1717 N N . LYS A 1 208 ? 61.298 -2.456 -85.676 1.00 79.44 208 LYS A N 1
ATOM 1718 C CA . LYS A 1 208 ? 61.195 -2.900 -87.077 1.00 79.44 208 LYS A CA 1
ATOM 1719 C C . LYS A 1 208 ? 61.506 -1.791 -88.079 1.00 79.44 208 LYS A C 1
ATOM 1721 O O . LYS A 1 208 ? 62.263 -2.012 -89.015 1.00 79.44 208 LYS A O 1
ATOM 1726 N N . ALA A 1 209 ? 60.962 -0.592 -87.881 1.00 78.19 209 ALA A N 1
ATOM 1727 C CA . ALA A 1 209 ? 61.241 0.526 -88.776 1.00 78.19 209 ALA A CA 1
ATOM 1728 C C . ALA A 1 209 ? 62.735 0.883 -88.752 1.00 78.19 209 ALA A C 1
ATOM 1730 O O . ALA A 1 209 ? 63.345 1.085 -89.797 1.00 78.19 209 ALA A O 1
ATOM 1731 N N . ASN A 1 210 ? 63.355 0.916 -87.571 1.00 81.56 210 ASN A N 1
ATOM 1732 C CA . ASN A 1 210 ? 64.765 1.270 -87.440 1.00 81.56 210 ASN A CA 1
ATOM 1733 C C . ASN A 1 210 ? 65.698 0.229 -88.087 1.00 81.56 210 ASN A C 1
ATOM 1735 O O . ASN A 1 210 ? 66.708 0.600 -88.686 1.00 81.56 210 ASN A O 1
ATOM 1739 N N . SER A 1 211 ? 65.364 -1.065 -88.019 1.00 80.56 211 SER A N 1
ATOM 1740 C CA . SER A 1 211 ? 66.144 -2.099 -88.708 1.00 80.56 211 SER A CA 1
ATOM 1741 C C . SER A 1 211 ? 66.049 -1.973 -90.233 1.00 80.56 211 SER A C 1
ATOM 1743 O O . SER A 1 211 ? 67.075 -2.059 -90.912 1.00 80.56 211 SER A O 1
ATOM 1745 N N . GLU A 1 212 ? 64.865 -1.663 -90.770 1.00 81.12 212 GLU A N 1
ATOM 1746 C CA . GLU A 1 212 ? 64.671 -1.386 -92.200 1.00 81.12 212 GLU A CA 1
ATOM 1747 C C . GLU A 1 212 ? 65.403 -0.112 -92.654 1.00 81.12 212 GLU A C 1
ATOM 1749 O O . GLU A 1 212 ? 66.115 -0.134 -93.661 1.00 81.12 212 GLU A O 1
ATOM 1754 N N . TYR A 1 213 ? 65.321 0.981 -91.883 1.00 75.56 213 TYR A N 1
ATOM 1755 C CA . TYR A 1 213 ? 66.062 2.220 -92.157 1.00 75.56 213 TYR A CA 1
ATOM 1756 C C . TYR A 1 213 ? 67.577 1.991 -92.182 1.00 75.56 213 TYR A C 1
ATOM 1758 O O . TYR A 1 213 ? 68.275 2.526 -93.050 1.00 75.56 213 TYR A O 1
ATOM 1766 N N . LYS A 1 214 ? 68.102 1.182 -91.256 1.00 84.31 214 LYS A N 1
ATOM 1767 C CA . LYS A 1 214 ? 69.533 0.870 -91.190 1.00 84.31 214 LYS A CA 1
ATOM 1768 C C . LYS A 1 214 ? 69.997 0.094 -92.425 1.00 84.31 214 LYS A C 1
ATOM 1770 O O . LYS A 1 214 ? 70.997 0.482 -93.027 1.00 84.31 214 LYS A O 1
ATOM 1775 N N . ALA A 1 215 ? 69.234 -0.914 -92.850 1.00 83.62 215 ALA A N 1
ATOM 1776 C CA . ALA A 1 215 ? 69.524 -1.683 -94.060 1.00 83.62 215 ALA A CA 1
ATOM 1777 C C . ALA A 1 215 ? 69.493 -0.811 -95.329 1.00 83.62 215 ALA A C 1
ATOM 1779 O O . ALA A 1 215 ? 70.334 -0.963 -96.215 1.00 83.62 215 ALA A O 1
ATOM 1780 N N . LEU A 1 216 ? 68.551 0.137 -95.412 1.00 83.81 216 LEU A N 1
ATOM 1781 C CA . LEU A 1 216 ? 68.466 1.067 -96.539 1.00 83.81 216 LEU A CA 1
ATOM 1782 C C . LEU A 1 216 ? 69.669 2.023 -96.581 1.00 83.81 216 LEU A C 1
ATOM 1784 O O . LEU A 1 216 ? 70.257 2.247 -97.636 1.00 83.81 216 LEU A O 1
ATOM 1788 N N . THR A 1 217 ? 70.059 2.557 -95.422 1.00 80.62 217 THR A N 1
ATOM 1789 C CA . THR A 1 217 ? 71.188 3.494 -95.294 1.00 80.62 217 THR A CA 1
ATOM 1790 C C . THR A 1 217 ? 72.514 2.836 -95.681 1.00 80.62 217 THR A C 1
ATOM 1792 O O . THR A 1 217 ? 73.372 3.474 -96.290 1.00 80.62 217 THR A O 1
ATOM 1795 N N . GLU A 1 218 ? 72.683 1.558 -95.349 1.00 83.94 218 GLU A N 1
ATOM 1796 C CA . GLU A 1 218 ? 73.868 0.774 -95.701 1.00 83.94 218 GLU A CA 1
ATOM 1797 C C . GLU A 1 218 ? 73.975 0.565 -97.219 1.00 83.94 218 GLU A C 1
ATOM 1799 O O . GLU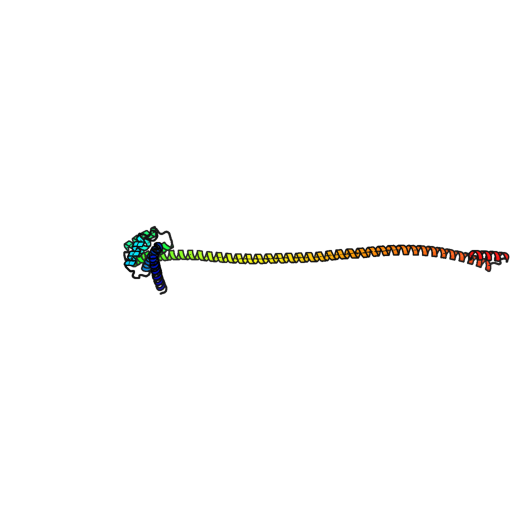 A 1 218 ? 75.017 0.864 -97.801 1.00 83.94 218 GLU A O 1
ATOM 1804 N N . ARG A 1 219 ? 72.863 0.218 -97.886 1.00 83.38 219 ARG A N 1
ATOM 1805 C CA . ARG A 1 219 ? 72.812 0.121 -99.357 1.00 83.38 219 ARG A CA 1
ATOM 1806 C C . ARG A 1 219 ? 73.115 1.447 -100.052 1.00 83.38 219 ARG A C 1
ATOM 1808 O O . ARG A 1 219 ? 73.845 1.471 -101.038 1.00 83.38 219 ARG A O 1
ATOM 1815 N N . VAL A 1 220 ? 72.580 2.559 -99.542 1.00 83.44 220 VAL A N 1
ATOM 1816 C CA . VAL A 1 220 ? 72.850 3.892 -100.109 1.00 83.44 220 VAL A CA 1
ATOM 1817 C C . VAL A 1 220 ? 74.329 4.256 -99.966 1.00 83.44 220 VAL A C 1
ATOM 1819 O O . VAL A 1 220 ? 74.917 4.789 -100.905 1.00 83.44 220 VAL A O 1
ATOM 1822 N N . LYS A 1 221 ? 74.962 3.930 -98.831 1.00 80.94 221 LYS A N 1
ATOM 1823 C CA . LYS A 1 221 ? 76.403 4.150 -98.646 1.00 80.94 221 LYS A CA 1
ATOM 1824 C C . LYS A 1 221 ? 77.245 3.349 -99.638 1.00 80.94 221 LYS A C 1
ATOM 1826 O O . LYS A 1 221 ? 78.169 3.920 -100.208 1.00 80.94 221 LYS A O 1
ATOM 1831 N N . GLU A 1 222 ? 76.929 2.076 -99.870 1.00 80.62 222 GLU A N 1
ATOM 1832 C CA . GLU A 1 222 ? 77.618 1.254 -100.881 1.00 80.62 222 GLU A CA 1
ATOM 1833 C C . GLU A 1 222 ? 77.432 1.801 -102.305 1.00 80.62 222 GLU A C 1
ATOM 1835 O O . GLU A 1 222 ? 78.365 1.843 -103.111 1.00 80.62 222 GLU A O 1
ATOM 1840 N N . GLN A 1 223 ? 76.231 2.278 -102.627 1.00 81.50 223 GLN A N 1
ATOM 1841 C CA . GLN A 1 223 ? 75.968 2.878 -103.931 1.00 81.50 223 GLN A CA 1
ATOM 1842 C C . GLN A 1 223 ? 76.735 4.199 -104.117 1.00 81.50 223 GLN A C 1
ATOM 1844 O O . GLN A 1 223 ? 77.280 4.470 -105.185 1.00 81.50 223 GLN A O 1
ATOM 1849 N N . GLN A 1 224 ? 76.853 5.008 -103.067 1.00 80.12 224 GLN A N 1
ATOM 1850 C CA . GLN A 1 224 ? 77.574 6.276 -103.132 1.00 80.12 224 GLN A CA 1
ATOM 1851 C C . GLN A 1 224 ? 79.098 6.089 -103.226 1.00 80.12 224 GLN A C 1
ATOM 1853 O O . GLN A 1 224 ? 79.778 6.866 -103.905 1.00 80.12 224 GLN A O 1
ATOM 1858 N N . THR A 1 225 ? 79.661 5.064 -102.577 1.00 78.19 225 THR A N 1
ATOM 1859 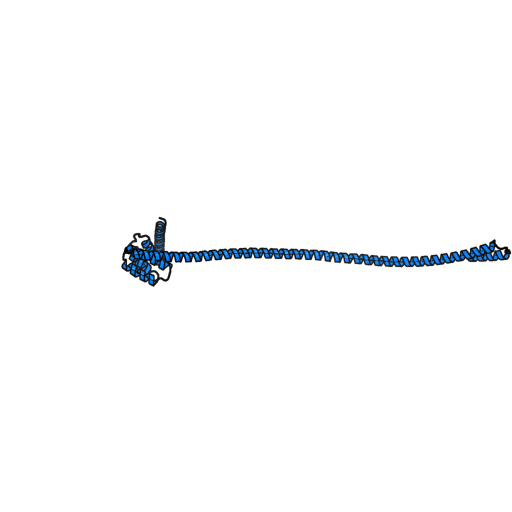C CA . THR A 1 225 ? 81.096 4.753 -102.689 1.00 78.19 225 THR A CA 1
ATOM 1860 C C . THR A 1 225 ? 81.449 4.217 -104.071 1.00 78.19 225 THR A C 1
ATOM 1862 O O . THR A 1 225 ? 82.447 4.651 -104.648 1.00 78.19 225 THR A O 1
ATOM 1865 N N . THR A 1 226 ? 80.612 3.347 -104.642 1.00 77.25 226 THR A N 1
ATOM 1866 C CA . THR A 1 226 ? 80.785 2.870 -106.024 1.00 77.25 226 THR A CA 1
ATOM 1867 C C . THR A 1 226 ? 80.668 4.009 -107.037 1.00 77.25 226 THR A C 1
ATOM 1869 O O . THR A 1 226 ? 81.514 4.119 -107.923 1.00 77.25 226 THR A O 1
ATOM 1872 N N . GLU A 1 227 ? 79.706 4.922 -106.876 1.00 80.38 227 GLU A N 1
ATOM 1873 C CA . GLU A 1 227 ? 79.579 6.093 -107.751 1.00 80.38 227 GLU A CA 1
ATOM 1874 C C . GLU A 1 227 ? 80.796 7.026 -107.645 1.00 80.38 227 GLU A C 1
ATOM 1876 O O . GLU A 1 227 ? 81.324 7.484 -108.659 1.00 80.38 227 GLU A O 1
ATOM 1881 N N . SER A 1 228 ? 81.290 7.271 -106.429 1.00 77.69 228 SER A N 1
ATOM 1882 C CA . SER A 1 228 ? 82.478 8.106 -106.203 1.00 77.69 228 SER A CA 1
ATOM 1883 C C . SER A 1 228 ? 83.730 7.494 -106.836 1.00 77.69 228 SER A C 1
ATOM 1885 O O . SER A 1 228 ? 84.521 8.207 -107.454 1.00 77.69 228 SER A O 1
ATOM 1887 N N . TYR A 1 229 ? 83.882 6.170 -106.741 1.00 80.75 229 TYR A N 1
ATOM 1888 C CA . TYR A 1 229 ? 84.961 5.434 -107.394 1.00 80.75 229 TYR A CA 1
ATOM 1889 C C . TYR A 1 229 ? 84.889 5.559 -108.924 1.00 80.75 229 TYR A C 1
ATOM 1891 O O . TYR A 1 229 ? 85.888 5.892 -109.563 1.00 80.75 229 TYR A O 1
ATOM 1899 N N . LEU A 1 230 ? 83.701 5.381 -109.512 1.00 81.94 230 LEU A N 1
ATOM 1900 C CA . LEU A 1 230 ? 83.493 5.528 -110.955 1.00 81.94 230 LEU A CA 1
ATOM 1901 C C . LEU A 1 230 ? 83.739 6.964 -111.438 1.00 81.94 230 LEU A C 1
ATOM 1903 O O . LEU A 1 230 ? 84.391 7.155 -112.465 1.00 81.94 230 LEU A O 1
ATOM 1907 N N . ARG A 1 231 ? 83.282 7.980 -110.693 1.00 79.44 231 ARG A N 1
ATOM 1908 C CA . ARG A 1 231 ? 83.564 9.392 -111.005 1.00 79.44 231 ARG A CA 1
ATOM 1909 C C . ARG A 1 231 ? 85.060 9.698 -110.953 1.00 79.44 231 ARG A C 1
ATOM 1911 O O . ARG A 1 231 ? 85.558 10.392 -111.836 1.00 79.44 231 ARG A O 1
ATOM 1918 N N . GLY A 1 232 ? 85.780 9.156 -109.968 1.00 80.75 232 GLY A N 1
ATOM 1919 C CA . GLY A 1 232 ? 87.238 9.276 -109.886 1.00 80.75 232 GLY A CA 1
ATOM 1920 C C . GLY A 1 232 ? 87.947 8.639 -111.086 1.00 80.75 232 GLY A C 1
ATOM 1921 O O . GLY A 1 232 ? 88.849 9.244 -111.666 1.00 80.75 232 GLY A O 1
ATOM 1922 N N . LEU A 1 233 ? 87.489 7.459 -111.515 1.00 82.62 233 LEU A N 1
ATOM 1923 C CA . LEU A 1 233 ? 88.031 6.770 -112.688 1.00 82.62 233 LEU A CA 1
ATOM 1924 C C . LEU A 1 233 ? 87.777 7.559 -113.983 1.00 82.62 233 LEU A C 1
ATOM 1926 O O . LEU A 1 233 ? 88.676 7.699 -114.811 1.00 82.62 233 LEU A O 1
ATOM 1930 N N . ALA A 1 234 ? 86.572 8.112 -114.140 1.00 79.44 234 ALA A N 1
ATOM 1931 C CA . ALA A 1 234 ? 86.217 8.947 -115.282 1.00 79.44 234 ALA A CA 1
ATOM 1932 C C . ALA A 1 234 ? 87.067 10.226 -115.335 1.00 79.44 234 ALA A C 1
ATOM 1934 O O . ALA A 1 234 ? 87.622 10.537 -116.386 1.00 79.44 234 ALA A O 1
ATOM 1935 N N . ALA A 1 235 ? 87.235 10.929 -114.209 1.00 79.62 235 ALA A N 1
ATOM 1936 C CA . ALA A 1 235 ? 88.065 12.133 -114.135 1.00 79.62 235 ALA A CA 1
ATOM 1937 C C . ALA A 1 235 ? 89.528 11.851 -114.518 1.00 79.62 235 ALA A C 1
ATOM 1939 O O . ALA A 1 235 ? 90.120 12.611 -115.279 1.00 79.62 235 ALA A O 1
ATOM 1940 N N . SER A 1 236 ? 90.084 10.724 -114.060 1.00 79.19 236 SER A N 1
ATOM 1941 C CA . SER A 1 236 ? 91.433 10.298 -114.447 1.00 79.19 236 SER A CA 1
ATOM 1942 C C . SER A 1 236 ? 91.545 10.016 -115.947 1.00 79.19 236 SER A C 1
ATOM 1944 O O . SER A 1 236 ? 92.507 10.457 -116.572 1.00 79.19 236 SER A O 1
ATOM 1946 N N . ARG A 1 237 ? 90.561 9.336 -116.553 1.00 80.12 237 ARG A N 1
ATOM 1947 C CA . ARG A 1 237 ? 90.557 9.116 -118.009 1.00 80.12 237 ARG A CA 1
ATOM 1948 C C . ARG A 1 237 ? 90.480 10.430 -118.786 1.00 80.12 237 ARG A C 1
ATOM 1950 O O . ARG A 1 237 ? 91.196 10.578 -119.773 1.00 80.12 237 ARG A O 1
ATOM 1957 N N . PHE A 1 238 ? 89.666 11.385 -118.335 1.00 82.06 238 PHE A N 1
ATOM 1958 C CA . PHE A 1 238 ? 89.583 12.709 -118.957 1.00 82.06 238 PHE A CA 1
ATOM 1959 C C . PHE A 1 238 ? 90.907 13.478 -118.886 1.00 82.06 238 PHE A C 1
ATOM 1961 O O . PHE A 1 238 ? 91.305 14.057 -119.891 1.00 82.06 238 PHE A O 1
ATOM 1968 N N . ASP A 1 239 ? 91.614 13.440 -117.755 1.00 83.12 239 ASP A N 1
ATOM 1969 C CA . ASP A 1 239 ? 92.909 14.119 -117.598 1.00 83.12 239 ASP A CA 1
ATOM 1970 C C . ASP A 1 239 ? 93.988 13.541 -118.535 1.00 83.12 239 ASP A C 1
ATOM 1972 O O . ASP A 1 239 ? 94.752 14.278 -119.162 1.00 83.12 239 ASP A O 1
ATOM 1976 N N . ILE A 1 240 ? 94.001 12.212 -118.720 1.00 80.31 240 ILE A N 1
ATOM 1977 C CA . ILE A 1 240 ? 94.907 11.551 -119.675 1.00 80.31 240 ILE A CA 1
ATOM 1978 C C . ILE A 1 240 ? 94.601 12.001 -121.111 1.00 80.31 240 ILE A C 1
ATOM 1980 O O . ILE A 1 240 ? 95.521 12.329 -121.864 1.00 80.31 240 ILE A O 1
ATOM 1984 N N . VAL A 1 241 ? 93.319 12.049 -121.492 1.00 79.94 241 VAL A N 1
ATOM 1985 C CA . VAL A 1 241 ? 92.899 12.503 -122.826 1.00 79.94 241 VAL A CA 1
ATOM 1986 C C . VAL A 1 241 ? 93.230 13.983 -123.046 1.00 79.94 241 VAL A C 1
ATOM 1988 O O . VAL A 1 241 ? 93.740 14.319 -124.112 1.00 79.94 241 VAL A O 1
ATOM 1991 N N . ASP A 1 242 ? 93.017 14.861 -122.059 1.00 81.50 242 ASP A N 1
ATOM 1992 C CA . ASP A 1 242 ? 93.367 16.289 -122.162 1.00 81.50 242 ASP A CA 1
ATOM 1993 C C . ASP A 1 242 ? 94.876 16.486 -122.374 1.00 81.50 242 ASP A C 1
ATOM 1995 O O . ASP A 1 242 ? 95.305 17.240 -123.252 1.00 81.50 242 ASP A O 1
ATOM 1999 N N . LYS A 1 243 ? 95.703 15.735 -121.637 1.00 80.50 243 LYS A N 1
ATOM 2000 C CA . LYS A 1 243 ? 97.163 15.777 -121.777 1.00 80.50 243 LYS A CA 1
ATOM 2001 C C . LYS A 1 243 ? 97.635 15.285 -123.149 1.00 80.50 243 LYS A C 1
ATOM 2003 O O . LYS A 1 243 ? 98.535 15.891 -123.743 1.00 80.50 243 LYS A O 1
ATOM 2008 N N . LEU A 1 244 ? 97.028 14.218 -123.674 1.00 78.44 244 LEU A N 1
ATOM 2009 C CA . LEU A 1 244 ? 97.295 13.738 -125.035 1.00 78.44 244 LEU A CA 1
ATOM 2010 C C . LEU A 1 244 ? 96.829 14.758 -126.087 1.00 78.44 244 LEU A C 1
ATOM 2012 O O . LEU A 1 244 ? 97.564 15.016 -127.040 1.00 78.44 244 LEU A O 1
ATOM 2016 N N . GLY A 1 245 ? 95.679 15.407 -125.879 1.00 74.31 245 GLY A N 1
ATOM 2017 C CA . GLY A 1 245 ? 95.159 16.475 -126.736 1.00 74.31 245 GLY A CA 1
ATOM 2018 C C . GLY A 1 245 ? 96.095 17.683 -126.818 1.00 74.31 245 GLY A C 1
ATOM 2019 O O . GLY A 1 245 ? 96.452 18.107 -127.916 1.00 74.31 245 GLY A O 1
ATOM 2020 N N . LYS A 1 246 ? 96.580 18.188 -125.677 1.00 77.56 246 LYS A N 1
ATOM 2021 C CA . LYS A 1 246 ? 97.576 19.277 -125.652 1.00 77.56 246 LYS A CA 1
ATOM 2022 C C . LYS A 1 246 ? 98.855 18.897 -126.391 1.00 77.56 246 LYS A C 1
ATOM 2024 O O . LYS A 1 246 ? 99.342 19.654 -127.224 1.00 77.56 246 LYS A O 1
ATOM 2029 N N . THR A 1 247 ? 99.354 17.682 -126.166 1.00 73.19 247 THR A N 1
ATOM 2030 C CA . THR A 1 247 ? 100.562 17.190 -126.848 1.00 73.19 247 THR A CA 1
ATOM 2031 C C . THR A 1 247 ? 100.362 17.071 -128.363 1.00 73.19 247 THR A C 1
ATOM 2033 O O . THR A 1 247 ? 101.307 17.288 -129.119 1.00 73.19 247 THR A O 1
ATOM 2036 N N . TYR A 1 248 ? 99.143 16.757 -128.811 1.00 68.69 248 TYR A N 1
ATOM 2037 C CA . TYR A 1 248 ? 98.789 16.654 -130.225 1.00 68.69 248 TYR A CA 1
ATOM 2038 C C . TYR A 1 248 ? 98.740 18.019 -130.934 1.00 68.69 248 TYR A C 1
ATOM 2040 O O . TYR A 1 248 ? 99.240 18.126 -132.054 1.00 68.69 248 TYR A O 1
ATOM 2048 N N . TYR A 1 249 ? 98.156 19.045 -130.300 1.00 68.88 249 TYR A N 1
ATOM 2049 C CA . TYR A 1 249 ? 97.898 20.348 -130.932 1.00 68.88 249 TYR A CA 1
ATOM 2050 C C . TYR A 1 249 ? 98.979 21.414 -130.693 1.00 68.88 249 TYR A C 1
ATOM 2052 O O . TYR A 1 249 ? 99.153 22.281 -131.545 1.00 68.88 249 TYR A O 1
ATOM 2060 N N . GLU A 1 250 ? 99.707 21.381 -129.572 1.00 66.44 250 GLU A N 1
ATOM 2061 C CA . GLU A 1 250 ? 100.604 22.484 -129.172 1.00 66.44 250 GLU A CA 1
ATOM 2062 C C . GLU A 1 250 ? 102.075 22.280 -129.574 1.00 66.44 250 GLU A C 1
ATOM 2064 O O . GLU A 1 250 ? 102.883 23.198 -129.437 1.00 66.44 250 GLU A O 1
ATOM 2069 N N . ARG A 1 251 ? 102.456 21.099 -130.078 1.00 63.28 251 ARG A N 1
ATOM 2070 C CA . ARG A 1 251 ? 103.849 20.778 -130.432 1.00 63.28 251 ARG A CA 1
ATOM 2071 C C . ARG A 1 251 ? 103.971 20.436 -131.918 1.00 63.28 251 ARG A C 1
ATOM 2073 O O . ARG A 1 251 ? 103.183 19.639 -132.423 1.00 63.28 251 ARG A O 1
ATOM 2080 N N . GLU A 1 252 ? 104.972 20.999 -132.605 1.00 60.44 252 GLU A N 1
ATOM 2081 C CA . GLU A 1 252 ? 105.330 20.640 -133.990 1.00 60.44 252 GLU A CA 1
ATOM 2082 C C . GLU A 1 252 ? 105.831 19.186 -134.046 1.00 60.44 252 GLU A C 1
ATOM 2084 O O . GLU A 1 252 ? 107.025 18.897 -133.981 1.00 60.44 252 GLU A O 1
ATOM 2089 N N . ASN A 1 253 ? 104.889 18.248 -134.098 1.00 59.16 253 ASN A N 1
ATOM 2090 C CA . ASN A 1 253 ? 105.149 16.818 -134.161 1.00 59.16 253 ASN A CA 1
ATOM 2091 C C . ASN A 1 253 ? 105.140 16.346 -135.619 1.00 59.16 253 ASN A C 1
ATOM 2093 O O . ASN A 1 253 ? 104.348 16.804 -136.442 1.00 59.16 253 ASN A O 1
ATOM 2097 N N . THR A 1 254 ? 105.992 15.374 -135.935 1.00 65.56 254 THR A N 1
ATOM 2098 C CA . THR A 1 254 ? 105.992 14.724 -137.255 1.00 65.56 254 THR A CA 1
ATOM 2099 C C . THR A 1 254 ? 104.707 13.909 -137.466 1.00 65.56 254 THR A C 1
ATOM 2101 O O . THR A 1 254 ? 104.127 13.390 -136.510 1.00 65.56 254 THR A O 1
ATOM 2104 N N . THR A 1 255 ? 104.271 13.724 -138.717 1.00 66.00 255 THR A N 1
ATOM 2105 C CA . THR A 1 255 ? 103.014 13.025 -139.072 1.00 66.00 255 THR A CA 1
ATOM 2106 C C . THR A 1 255 ? 102.912 11.608 -138.480 1.00 66.00 255 THR A C 1
ATOM 2108 O O . THR A 1 255 ? 101.823 11.130 -138.172 1.00 66.00 255 THR A O 1
ATOM 2111 N N . SER A 1 256 ? 104.054 10.946 -138.257 1.00 67.25 256 SER A N 1
ATOM 2112 C CA . SER A 1 256 ? 104.134 9.637 -137.593 1.00 67.25 256 SER A CA 1
ATOM 2113 C C . SER A 1 256 ? 103.750 9.705 -136.104 1.00 67.25 256 SER A C 1
ATOM 2115 O O . SER A 1 256 ? 102.966 8.886 -135.628 1.00 67.25 256 SER A O 1
ATOM 2117 N N . GLN A 1 257 ? 104.210 10.727 -135.375 1.00 67.81 257 GLN A N 1
ATOM 2118 C CA . GLN A 1 257 ? 103.938 10.899 -133.939 1.00 67.81 257 GLN A CA 1
ATOM 2119 C C . GLN A 1 257 ? 102.471 11.245 -133.654 1.00 67.81 257 GLN A C 1
ATOM 2121 O O . GLN A 1 257 ? 101.898 10.742 -132.689 1.00 67.81 257 GLN A O 1
ATOM 2126 N N . GLN A 1 258 ? 101.834 12.032 -134.522 1.00 68.38 258 GLN A N 1
ATOM 2127 C CA . GLN A 1 258 ? 100.401 12.332 -134.418 1.00 68.38 258 GLN A CA 1
ATOM 2128 C C . GLN A 1 258 ? 99.532 11.068 -134.545 1.00 68.38 258 GLN A C 1
ATOM 2130 O O . GLN A 1 258 ? 98.552 10.919 -133.815 1.00 68.38 258 GLN A O 1
ATOM 2135 N N . SER A 1 259 ? 99.917 10.116 -135.404 1.00 73.06 259 SER A N 1
ATOM 2136 C CA . SER A 1 259 ? 99.173 8.857 -135.572 1.00 73.06 259 SER A CA 1
ATOM 2137 C C . SER A 1 259 ? 99.214 7.951 -134.332 1.00 73.06 259 SER A C 1
ATOM 2139 O O . SER A 1 259 ? 98.225 7.286 -134.017 1.00 73.06 259 SER A O 1
ATOM 2141 N N . VAL A 1 260 ? 100.330 7.959 -133.592 1.00 77.19 260 VAL A N 1
ATOM 2142 C CA . VAL A 1 260 ? 100.491 7.181 -132.353 1.00 77.19 260 VAL A CA 1
ATOM 2143 C C . VAL A 1 260 ? 99.617 7.761 -131.245 1.00 77.19 260 VAL A C 1
ATOM 2145 O O . VAL A 1 260 ? 98.843 7.022 -130.641 1.00 77.19 260 VAL A O 1
ATOM 2148 N N . ILE A 1 261 ? 99.660 9.083 -131.049 1.00 74.94 261 ILE A N 1
ATOM 2149 C CA . ILE A 1 261 ? 98.839 9.777 -130.043 1.00 74.94 261 ILE A CA 1
ATOM 2150 C C . ILE A 1 261 ? 97.342 9.565 -130.322 1.00 74.94 261 ILE A C 1
ATOM 2152 O O . ILE A 1 261 ? 96.567 9.305 -129.404 1.00 74.94 261 ILE A O 1
ATOM 2156 N N . PHE A 1 262 ? 96.922 9.602 -131.592 1.00 74.75 262 PHE A N 1
ATOM 2157 C CA . PHE A 1 262 ? 95.532 9.338 -131.971 1.00 74.75 262 PHE A CA 1
ATOM 2158 C C . PHE A 1 262 ? 95.078 7.909 -131.621 1.00 74.75 262 PHE A C 1
ATOM 2160 O O . PHE A 1 262 ? 93.982 7.718 -131.089 1.00 74.75 262 PHE A O 1
ATOM 2167 N N . ASN A 1 263 ? 95.916 6.900 -131.879 1.00 76.31 263 ASN A N 1
ATOM 2168 C CA . ASN A 1 263 ? 95.605 5.516 -131.511 1.00 76.31 263 ASN A CA 1
ATOM 2169 C C . ASN A 1 263 ? 95.550 5.314 -129.989 1.00 76.31 263 ASN A C 1
ATOM 2171 O O . ASN A 1 263 ? 94.712 4.550 -129.511 1.00 76.31 263 ASN A O 1
ATOM 2175 N N . GLU A 1 264 ? 96.391 6.018 -129.233 1.00 77.31 264 GLU A N 1
ATOM 2176 C CA . GLU A 1 264 ? 96.418 5.952 -127.770 1.00 77.31 264 GLU A CA 1
ATOM 2177 C C . GLU A 1 264 ? 95.143 6.556 -127.155 1.00 77.31 264 GLU A C 1
ATOM 2179 O O . GLU A 1 264 ? 94.483 5.918 -126.335 1.00 77.31 264 GLU A O 1
ATOM 2184 N N . VAL A 1 265 ? 94.694 7.716 -127.649 1.00 74.75 265 VAL A N 1
ATOM 2185 C CA . VAL A 1 265 ? 93.392 8.298 -127.272 1.00 74.75 265 VAL A CA 1
ATOM 2186 C C . VAL A 1 265 ? 92.239 7.352 -127.624 1.00 74.75 265 VAL A C 1
ATOM 2188 O O . VAL A 1 265 ? 91.326 7.157 -126.819 1.00 74.75 265 VAL A O 1
ATOM 2191 N N . LYS A 1 266 ? 92.284 6.704 -128.795 1.00 75.50 266 LYS A N 1
ATOM 2192 C CA . LYS A 1 266 ? 91.250 5.748 -129.213 1.00 75.50 266 LYS A CA 1
ATOM 2193 C C . LYS A 1 266 ? 91.149 4.543 -128.270 1.00 75.50 266 LYS A C 1
ATOM 2195 O O . LYS A 1 266 ? 90.033 4.111 -127.988 1.00 75.50 266 LYS A O 1
ATOM 2200 N N . GLN A 1 267 ? 92.267 4.027 -127.755 1.00 75.75 267 GLN A N 1
ATOM 2201 C CA . GLN A 1 267 ? 92.268 2.935 -126.769 1.00 75.75 267 GLN A CA 1
ATOM 2202 C C . GLN A 1 267 ? 91.772 3.355 -125.380 1.00 75.75 267 GLN A C 1
ATOM 2204 O O . GLN A 1 267 ? 91.292 2.513 -124.633 1.00 75.75 267 GLN A O 1
ATOM 2209 N N . ILE A 1 268 ? 91.883 4.633 -125.010 1.00 74.56 268 ILE A N 1
ATOM 2210 C CA . ILE A 1 268 ? 91.411 5.123 -123.704 1.00 74.56 268 ILE A CA 1
ATOM 2211 C C . ILE A 1 268 ? 89.891 5.358 -123.704 1.00 74.56 268 ILE A C 1
ATOM 2213 O O . ILE A 1 268 ? 89.241 5.219 -122.661 1.00 74.56 268 ILE A O 1
ATOM 2217 N N . ILE A 1 269 ? 89.334 5.725 -124.862 1.00 69.06 269 ILE A N 1
ATOM 2218 C CA . ILE A 1 269 ? 87.905 6.021 -125.048 1.00 69.06 269 ILE A CA 1
ATOM 2219 C C . ILE A 1 269 ? 87.080 4.755 -125.351 1.00 69.06 269 ILE A C 1
ATOM 2221 O O . ILE A 1 269 ? 85.900 4.722 -125.002 1.00 69.06 269 ILE A O 1
ATOM 2225 N N . THR A 1 270 ? 87.680 3.739 -125.985 1.00 58.66 270 THR A N 1
ATOM 2226 C CA . THR A 1 270 ? 87.033 2.445 -126.305 1.00 58.66 270 THR A CA 1
ATOM 2227 C C . THR A 1 270 ? 87.182 1.457 -125.152 1.00 58.66 270 THR A C 1
ATOM 2229 O O . THR A 1 270 ? 86.220 0.699 -124.906 1.00 58.66 270 THR A O 1
#

pLDDT: mean 85.1, std 10.88, range [34.41, 97.62]

Sequence (270 aa):
TFHSKDIEKAIRLYSAALDLADEHNNSNLIEVSLTNLASLYVISKRHISNDLLQRIELSARQDTVYGYHTLTDVSLLKNHIDSARYYLELAKAHTTDICDMAELQYTAYHIEAQAKNFEKATDNVHRYIYLNDSIMRSNMQFSAGMVERDYFKERTKFAQYRMKNRTVWEIAIAAATFFIIGIAWYIVRQRLRMQRDRTNHYLLLTEKANSEYKALTERVKEQQTTESYLRGLAASRFDIVDKLGKTYYERENTTSQQSVIFNEVKQIIT

Secondary structure (DSSP, 8-state):
-HHHHHHHHHHHHHHHHHHHHHHTT-HHHHHHHHHHHHHHHHHHTPPPPHHHHHHHHHHHTT-SSSHHHHHHHHHHHTT-HHHHHHHHHHHHHH---HHHHHHHHHHHHHHHHHTT-HHHHHHHHHHHHHHHHHHHHHHHHHHHHHHHHHHHHHHHHHHHHHHHHHHHHHHHHHHHHHHHHHHHHHHHHHHHHHHHHHHHHHHHHHHHHHHHHHHHHHHHHHHHHHHHHHHHHHHHHHHHHHHHHHHHHSS---HHHHHHHHHHHHHHH-